Protein AF-A0A9X3IZS0-F1 (afdb_monomer)

Organism: NCBI:txid889268

Secondary structure (DSSP, 8-state):
-HHHHHHHHHHHHHHHHHTTTEESS---EEEETTTEEEEPTT-EEEE--TTSPPEEEEB-TTSSBSSPPPSSPPTT-EEEEESHHHHTTTS-GGGSHHHHHHHHHTS-EEEEE-TT--HHHHHHHHHHHHHHH--SEEEE---TTTHHHHTTS-HHHHEEEETTEEEEGGGS-S-----TTHHHHHHH-HHHHHHHHHHHHHHHHHHHTTS---------------------------------------------------------------------------------------

Foldseek 3Di:
DVVVVVVQVVLLVVLCVVCVQADQAFQQWDQDPQQRIFGNAQDKGWHDHDPADIEIWGQHNVRATAYHADPPADAQEEEEEDECQLSPHRDYRCPHPQNVVCVVPVHHYHRHYYHLAEPVSSVVSVVVCCVRRVHPYYHYDHDPVPRVVCVVDRSSQQWHRDLSGTDGPVPDDPDDDDDPCSSVCCRRGSSNVVVVVVVVVVVVVVVVVPDPDPDDDDDDDDDDDDDDDDDDDDDDDDDDDDDDDDDDDDDDDDDDDDDDDDDDDDDDDDDDDDDDDDDDDDDDDDDDDDDDDDDDDD

Structure (mmCIF, N/CA/C/O backbone):
data_AF-A0A9X3IZS0-F1
#
_entry.id   AF-A0A9X3IZS0-F1
#
loop_
_atom_site.group_PDB
_atom_site.id
_atom_site.type_symbol
_atom_site.label_atom_id
_atom_site.label_alt_id
_atom_site.label_comp_id
_atom_site.label_asym_id
_atom_site.label_entity_id
_atom_site.label_seq_id
_atom_site.pdbx_PDB_ins_code
_atom_site.Cartn_x
_atom_site.Cartn_y
_atom_site.Cartn_z
_atom_site.occupancy
_atom_site.B_iso_or_equiv
_atom_site.auth_seq_id
_atom_site.auth_comp_id
_atom_site.auth_asym_id
_atom_site.auth_atom_id
_atom_site.pdbx_PDB_model_num
ATOM 1 N N . MET A 1 1 ? 32.021 -9.663 -21.500 1.00 77.31 1 MET A N 1
ATOM 2 C CA . MET A 1 1 ? 31.104 -9.828 -20.345 1.00 77.31 1 MET A CA 1
ATOM 3 C C . MET A 1 1 ? 31.359 -8.820 -19.226 1.00 77.31 1 MET A C 1
ATOM 5 O O . MET A 1 1 ? 30.413 -8.140 -18.852 1.00 77.31 1 MET A O 1
ATOM 9 N N . ALA A 1 2 ? 32.598 -8.643 -18.745 1.00 88.00 2 ALA A N 1
ATOM 10 C CA . ALA A 1 2 ? 32.904 -7.697 -17.658 1.00 88.00 2 ALA A CA 1
ATOM 11 C C . ALA A 1 2 ? 32.467 -6.241 -17.941 1.00 88.00 2 ALA A C 1
ATOM 13 O O . ALA A 1 2 ? 31.812 -5.628 -17.104 1.00 88.00 2 ALA A O 1
ATOM 14 N N . GLY A 1 3 ? 32.740 -5.715 -19.142 1.00 94.38 3 GLY A N 1
ATOM 15 C CA . GLY A 1 3 ? 32.349 -4.345 -19.511 1.00 94.38 3 GLY A CA 1
ATOM 16 C C . GLY A 1 3 ? 30.833 -4.106 -19.519 1.00 94.38 3 GLY A C 1
ATOM 17 O O . GLY A 1 3 ? 30.374 -3.073 -19.042 1.00 94.38 3 GLY A O 1
ATOM 18 N N . LEU A 1 4 ? 30.044 -5.082 -19.983 1.00 95.12 4 LEU A N 1
ATOM 19 C CA . LEU A 1 4 ? 28.580 -4.996 -19.956 1.00 95.12 4 LEU A CA 1
ATOM 20 C C . LEU A 1 4 ? 28.052 -4.994 -18.515 1.00 95.12 4 LEU A C 1
ATOM 22 O O . LEU A 1 4 ? 27.209 -4.168 -18.176 1.00 95.12 4 LEU A O 1
ATOM 26 N N . GLY A 1 5 ? 28.577 -5.879 -17.661 1.00 95.56 5 GLY A N 1
ATOM 27 C CA . GLY A 1 5 ? 28.203 -5.932 -16.246 1.00 95.56 5 GLY A CA 1
ATOM 28 C C . GLY A 1 5 ? 28.507 -4.623 -15.513 1.00 95.56 5 GLY A C 1
ATOM 29 O O . GLY A 1 5 ? 27.641 -4.091 -14.821 1.00 95.56 5 GLY A O 1
ATOM 30 N N . LEU A 1 6 ? 29.700 -4.057 -15.731 1.00 96.69 6 LEU A N 1
ATOM 31 C CA . LEU A 1 6 ? 30.087 -2.757 -15.176 1.00 96.69 6 LEU A CA 1
ATOM 32 C C . LEU A 1 6 ? 29.193 -1.622 -15.686 1.00 96.69 6 LEU A C 1
ATOM 34 O O . LEU A 1 6 ? 28.758 -0.787 -14.896 1.00 96.69 6 LEU A O 1
ATOM 38 N N . GLY A 1 7 ? 28.869 -1.610 -16.982 1.00 97.69 7 GLY A N 1
ATOM 39 C CA 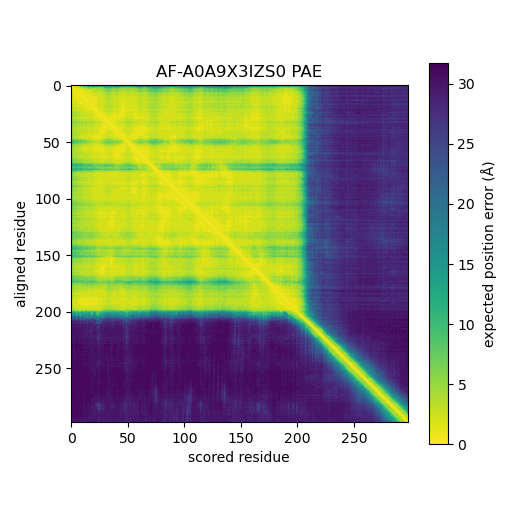. GLY A 1 7 ? 27.975 -0.612 -17.568 1.00 97.69 7 GLY A CA 1
ATOM 40 C C . GLY A 1 7 ? 26.564 -0.654 -16.973 1.00 97.69 7 GLY A C 1
ATOM 41 O O . GLY A 1 7 ? 26.011 0.390 -16.622 1.00 97.69 7 GLY A O 1
ATOM 42 N N . LEU A 1 8 ? 25.994 -1.850 -16.800 1.00 97.00 8 LEU A N 1
ATOM 43 C CA . LEU A 1 8 ? 24.679 -2.027 -16.173 1.00 97.00 8 LEU A CA 1
ATOM 44 C C . LEU A 1 8 ? 24.686 -1.590 -14.703 1.00 97.00 8 LEU A C 1
ATOM 46 O O . LEU A 1 8 ? 23.781 -0.872 -14.281 1.00 97.00 8 LEU A O 1
ATOM 50 N N . ALA A 1 9 ? 25.723 -1.956 -13.945 1.00 97.69 9 ALA A N 1
ATOM 51 C CA . ALA A 1 9 ? 25.870 -1.542 -12.551 1.00 97.69 9 ALA A CA 1
ATOM 52 C C . ALA A 1 9 ? 26.010 -0.017 -12.416 1.00 97.69 9 ALA A C 1
ATOM 54 O O . ALA A 1 9 ? 25.318 0.598 -11.607 1.00 97.69 9 ALA A O 1
ATOM 55 N N . ALA A 1 10 ? 26.847 0.610 -13.248 1.00 98.19 10 ALA A N 1
ATOM 56 C CA . ALA A 1 10 ? 27.002 2.063 -13.274 1.00 98.19 10 ALA A CA 1
ATOM 57 C C . ALA A 1 10 ? 25.684 2.769 -13.631 1.00 98.19 10 ALA A C 1
ATOM 59 O O . ALA A 1 10 ? 25.329 3.768 -13.006 1.00 98.19 10 ALA A O 1
ATOM 60 N N . THR A 1 11 ? 24.928 2.219 -14.587 1.00 98.25 11 THR A N 1
ATOM 61 C CA . THR A 1 11 ? 23.617 2.748 -14.989 1.00 98.25 11 THR A CA 1
ATOM 62 C C . THR A 1 11 ? 22.610 2.673 -13.841 1.00 98.25 11 THR A C 1
ATOM 64 O O . THR A 1 11 ? 21.963 3.673 -13.530 1.00 98.25 11 THR A O 1
ATOM 67 N N . GLU A 1 12 ? 22.502 1.525 -13.168 1.00 98.31 12 GLU A N 1
ATOM 68 C CA . GLU A 1 12 ? 21.636 1.370 -11.994 1.00 98.31 12 GLU A CA 1
ATOM 69 C C . GLU A 1 12 ? 22.025 2.346 -10.878 1.00 98.31 12 GLU A C 1
ATOM 71 O O . GLU A 1 12 ? 21.159 3.043 -10.353 1.00 98.31 12 GLU A O 1
ATOM 76 N N . CYS A 1 13 ? 23.318 2.471 -10.563 1.00 98.38 13 CYS A N 1
ATOM 77 C CA . CYS A 1 13 ? 23.808 3.427 -9.569 1.00 98.38 13 CYS A CA 1
ATOM 78 C C . CYS A 1 13 ? 23.455 4.876 -9.927 1.00 98.38 13 CYS A C 1
ATOM 80 O O . CYS A 1 13 ? 23.016 5.626 -9.055 1.00 98.38 13 CYS A O 1
ATOM 82 N N . ALA A 1 14 ? 23.597 5.269 -11.196 1.00 98.38 14 ALA A N 1
ATOM 83 C CA . ALA A 1 14 ? 23.272 6.616 -11.655 1.00 98.38 14 ALA A CA 1
ATOM 84 C C . ALA A 1 14 ? 21.775 6.932 -11.502 1.00 98.38 14 ALA A C 1
ATOM 86 O O . ALA A 1 14 ? 21.416 7.971 -10.944 1.00 98.38 14 ALA A O 1
ATOM 87 N N . PHE A 1 15 ? 20.892 6.029 -11.941 1.00 98.44 15 PHE A N 1
ATOM 88 C CA . PHE A 1 15 ? 19.445 6.220 -11.791 1.00 98.44 15 PHE A CA 1
ATOM 89 C C . PHE A 1 15 ? 19.003 6.157 -10.330 1.00 98.44 15 PHE A C 1
ATOM 91 O O . PHE A 1 15 ? 18.201 6.984 -9.900 1.00 98.44 15 PHE A O 1
ATOM 98 N N . ARG A 1 16 ? 19.581 5.252 -9.537 1.00 97.88 16 ARG A N 1
ATOM 99 C CA . ARG A 1 16 ? 19.325 5.180 -8.099 1.00 97.88 16 ARG A CA 1
ATOM 100 C C . ARG A 1 16 ? 19.745 6.463 -7.386 1.00 97.88 16 ARG A C 1
ATOM 102 O O . ARG A 1 16 ? 19.000 6.939 -6.539 1.00 97.88 16 ARG A O 1
ATOM 109 N N . ALA A 1 17 ? 20.897 7.042 -7.724 1.00 97.69 17 ALA A N 1
ATOM 110 C CA . ALA A 1 17 ? 21.338 8.317 -7.161 1.00 97.69 17 ALA A CA 1
ATOM 111 C C . ALA A 1 17 ? 20.401 9.468 -7.562 1.00 97.69 17 ALA A C 1
ATOM 113 O O . ALA A 1 17 ? 19.979 10.234 -6.698 1.00 97.69 17 ALA A O 1
ATOM 114 N N . ARG A 1 18 ? 20.012 9.542 -8.844 1.00 96.44 18 ARG A N 1
ATOM 115 C CA . ARG A 1 18 ? 19.056 10.538 -9.360 1.00 96.44 18 ARG A CA 1
ATOM 116 C C . ARG A 1 18 ? 17.712 10.487 -8.632 1.00 96.44 18 ARG A C 1
ATOM 118 O O . ARG A 1 18 ? 17.139 11.528 -8.328 1.00 96.44 18 ARG A O 1
ATOM 125 N N . ASP A 1 19 ? 17.220 9.282 -8.372 1.00 96.31 19 ASP 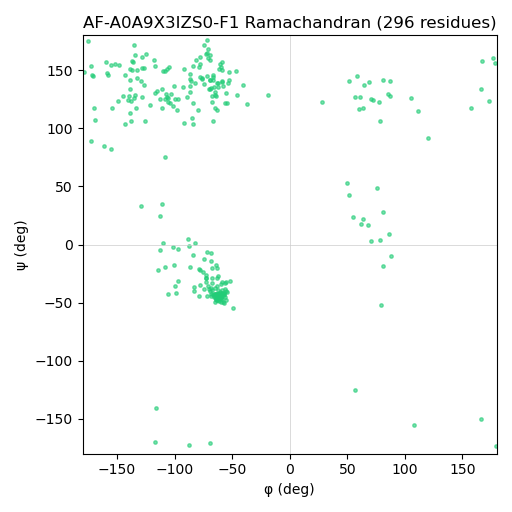A N 1
ATOM 126 C CA . ASP A 1 19 ? 15.925 9.048 -7.732 1.00 96.31 19 ASP A CA 1
ATOM 127 C C . ASP A 1 19 ? 16.031 9.010 -6.191 1.00 96.31 19 ASP A C 1
ATOM 129 O O . ASP A 1 19 ? 15.059 8.694 -5.505 1.00 96.31 19 ASP A O 1
ATOM 133 N N . GLU A 1 20 ? 17.214 9.284 -5.624 1.00 96.06 20 GLU A N 1
ATOM 134 C CA . GLU A 1 20 ? 17.519 9.179 -4.187 1.00 96.06 20 GLU A CA 1
ATOM 135 C C . GLU A 1 20 ? 17.225 7.789 -3.575 1.00 96.06 20 GLU A C 1
ATOM 137 O O . GLU A 1 20 ? 17.006 7.619 -2.366 1.00 96.06 20 GLU A O 1
ATOM 142 N N . GLY A 1 21 ? 17.221 6.764 -4.425 1.00 96.75 21 GLY A N 1
ATOM 143 C CA . GLY A 1 21 ? 16.841 5.397 -4.101 1.00 96.75 21 GLY A CA 1
ATOM 144 C C . GLY A 1 21 ? 15.359 5.214 -3.787 1.00 96.75 21 GLY A C 1
ATOM 145 O O . GLY A 1 21 ? 15.026 4.214 -3.157 1.00 96.75 21 GLY A O 1
ATOM 146 N N . ALA A 1 22 ? 14.500 6.170 -4.155 1.00 97.62 22 ALA A N 1
ATOM 147 C CA . ALA A 1 22 ? 13.071 6.153 -3.876 1.00 97.62 22 ALA A CA 1
ATOM 148 C C . ALA A 1 22 ? 12.221 5.945 -5.134 1.00 97.62 22 ALA A C 1
ATOM 150 O O . ALA A 1 22 ? 12.572 6.393 -6.225 1.00 97.62 22 ALA A O 1
ATOM 151 N N . PHE A 1 23 ? 11.063 5.309 -4.964 1.00 97.44 23 PHE A N 1
ATOM 152 C CA . PHE A 1 23 ? 10.060 5.176 -6.019 1.00 97.44 23 PHE A CA 1
ATOM 153 C C . PHE A 1 23 ? 8.855 6.090 -5.759 1.00 97.44 23 PHE A C 1
ATOM 155 O O . PHE A 1 23 ? 8.531 6.371 -4.600 1.00 97.44 23 PHE A O 1
ATOM 162 N N . PRO A 1 24 ? 8.163 6.551 -6.817 1.00 95.44 24 PRO A N 1
ATOM 163 C CA . PRO A 1 24 ? 7.025 7.457 -6.670 1.00 95.44 24 PRO A CA 1
ATOM 164 C C . PRO A 1 24 ? 5.692 6.760 -6.383 1.00 95.44 24 PRO A C 1
ATOM 166 O O . PRO A 1 24 ? 4.711 7.430 -6.070 1.00 95.44 24 PRO A O 1
ATOM 169 N N . HIS A 1 25 ? 5.646 5.430 -6.480 1.00 95.25 25 HIS A N 1
ATOM 170 C CA . HIS A 1 25 ? 4.484 4.611 -6.136 1.00 95.25 25 HIS A CA 1
ATOM 171 C C . HIS A 1 25 ? 4.931 3.438 -5.270 1.00 95.25 25 HIS A C 1
ATOM 173 O O . HIS A 1 25 ? 6.063 2.972 -5.404 1.00 95.25 25 HIS A O 1
ATOM 179 N N . VAL A 1 26 ? 4.042 2.971 -4.392 1.00 97.38 26 VAL A N 1
ATOM 180 C CA . VAL A 1 26 ? 4.298 1.790 -3.563 1.00 97.38 26 VAL A CA 1
ATOM 181 C C . VAL A 1 26 ? 4.424 0.561 -4.464 1.00 97.38 26 VAL A C 1
ATOM 183 O O . VAL A 1 26 ? 3.585 0.338 -5.336 1.00 97.38 26 VAL A O 1
ATOM 186 N N . ASN A 1 27 ? 5.478 -0.222 -4.254 1.00 97.19 27 ASN A N 1
ATOM 187 C CA . ASN A 1 27 ? 5.810 -1.407 -5.049 1.00 97.19 27 ASN A CA 1
ATOM 188 C C . ASN A 1 27 ? 6.062 -2.645 -4.171 1.00 97.19 27 ASN A C 1
ATOM 190 O O . ASN A 1 27 ? 6.907 -3.487 -4.477 1.00 97.19 27 ASN A O 1
ATOM 194 N N . LEU A 1 28 ? 5.335 -2.718 -3.055 1.00 97.38 28 LEU A N 1
ATOM 195 C CA . LEU A 1 28 ? 5.424 -3.774 -2.048 1.00 97.38 28 LEU A CA 1
ATOM 196 C C . LEU A 1 28 ? 4.152 -4.633 -2.001 1.00 97.38 28 LEU A C 1
ATOM 198 O O . LEU A 1 28 ? 3.839 -5.183 -0.952 1.00 97.38 28 LEU A O 1
ATOM 202 N N . TYR A 1 29 ? 3.380 -4.705 -3.086 1.00 98.19 29 TYR A N 1
ATOM 203 C CA . TYR A 1 29 ? 2.118 -5.441 -3.106 1.00 98.19 29 TYR A CA 1
ATOM 204 C C . TYR A 1 29 ? 2.306 -6.920 -3.447 1.00 98.19 29 TYR A C 1
ATOM 206 O O . TYR A 1 29 ? 3.150 -7.291 -4.259 1.00 98.19 29 TYR A O 1
ATOM 214 N N . VAL A 1 30 ? 1.458 -7.753 -2.859 1.00 97.56 30 VAL A N 1
ATOM 215 C CA . VAL A 1 30 ? 1.251 -9.164 -3.196 1.00 97.56 30 VAL A CA 1
ATOM 216 C C . VAL A 1 30 ? -0.232 -9.392 -3.455 1.00 97.56 30 VAL A C 1
ATOM 218 O O . VAL A 1 30 ? -1.071 -8.654 -2.937 1.00 97.56 30 VAL A O 1
ATOM 221 N N . GLU A 1 31 ? -0.565 -10.368 -4.293 1.00 96.94 31 GLU A N 1
ATOM 222 C CA . GLU A 1 31 ? -1.962 -10.680 -4.602 1.00 96.94 31 GLU A CA 1
ATOM 223 C C . GLU A 1 31 ? -2.682 -11.239 -3.372 1.00 96.94 31 GLU A C 1
ATOM 225 O O . GLU A 1 31 ? -2.117 -12.018 -2.604 1.00 96.94 31 GLU A O 1
ATOM 230 N N . ASP A 1 32 ? -3.946 -10.854 -3.204 1.00 97.69 32 ASP A N 1
ATOM 231 C CA . ASP A 1 32 ? -4.834 -11.428 -2.199 1.00 97.69 32 ASP A CA 1
ATOM 232 C C . ASP A 1 32 ? -6.206 -11.708 -2.832 1.00 97.69 32 ASP A C 1
ATOM 234 O O . ASP A 1 32 ? -6.815 -10.802 -3.403 1.00 97.69 32 ASP A O 1
ATOM 238 N N . PRO A 1 33 ? -6.736 -12.938 -2.741 1.00 95.06 33 PRO A N 1
ATOM 239 C CA . PRO A 1 33 ? -7.979 -13.298 -3.421 1.00 95.06 33 PRO A CA 1
ATOM 240 C C . PRO A 1 33 ? -9.219 -12.584 -2.861 1.00 95.06 33 PRO A C 1
ATOM 242 O O . PRO A 1 33 ? -10.240 -12.521 -3.542 1.00 95.06 33 PRO A O 1
ATOM 245 N N . ARG A 1 34 ? -9.164 -12.061 -1.629 1.00 95.12 34 ARG A N 1
ATOM 246 C CA . ARG A 1 34 ? -10.302 -11.421 -0.954 1.00 95.12 34 ARG A CA 1
ATOM 247 C C . ARG A 1 34 ? -10.249 -9.900 -1.049 1.00 95.12 34 ARG A C 1
ATOM 249 O O . ARG A 1 34 ? -11.281 -9.275 -1.268 1.00 95.12 34 ARG A O 1
ATOM 256 N N . LEU A 1 35 ? -9.069 -9.313 -0.874 1.00 97.38 35 LEU A N 1
ATOM 257 C CA . LEU A 1 35 ? -8.835 -7.864 -0.863 1.00 97.38 35 LEU A CA 1
ATOM 258 C C . LEU A 1 35 ? -8.255 -7.345 -2.189 1.00 97.38 35 LEU A C 1
ATOM 260 O O . LEU A 1 35 ? -8.020 -6.147 -2.345 1.00 97.38 35 LEU A O 1
ATOM 264 N N . GLY A 1 36 ? -7.994 -8.233 -3.150 1.00 97.12 36 GLY A N 1
ATOM 265 C CA . GLY A 1 36 ? -7.287 -7.945 -4.398 1.00 97.12 36 GLY A CA 1
ATOM 266 C C . GLY A 1 36 ? -5.773 -7.885 -4.199 1.00 97.12 36 GLY A C 1
ATOM 267 O O . GLY A 1 36 ? -5.023 -8.572 -4.892 1.00 97.12 36 GLY A O 1
ATOM 268 N N . VAL A 1 37 ? -5.320 -7.093 -3.227 1.00 97.75 37 VAL A N 1
ATOM 269 C CA . VAL A 1 37 ? -3.901 -6.930 -2.892 1.00 97.75 37 VAL A CA 1
ATOM 270 C C . VAL A 1 37 ? -3.696 -6.932 -1.380 1.00 97.75 37 VAL A C 1
ATOM 272 O O . VAL A 1 37 ? -4.604 -6.591 -0.632 1.00 97.75 37 VAL A O 1
ATOM 275 N N . ARG A 1 38 ? -2.480 -7.250 -0.940 1.00 98.38 38 ARG A N 1
ATOM 276 C CA . ARG A 1 38 ? -1.935 -6.971 0.397 1.00 98.38 38 ARG A CA 1
ATOM 277 C C . ARG A 1 38 ? -0.521 -6.427 0.270 1.00 98.38 38 ARG A C 1
ATOM 279 O O . ARG A 1 38 ? 0.055 -6.440 -0.813 1.00 98.38 38 ARG A O 1
ATOM 286 N N . LEU A 1 39 ? 0.054 -5.959 1.373 1.00 98.50 39 LEU A N 1
ATOM 287 C CA . LEU A 1 39 ? 1.470 -5.604 1.422 1.00 98.50 39 LEU A CA 1
ATOM 288 C C . LEU A 1 39 ? 2.310 -6.835 1.768 1.00 98.50 39 LEU A C 1
ATOM 290 O O . LEU A 1 39 ? 1.915 -7.650 2.600 1.00 98.50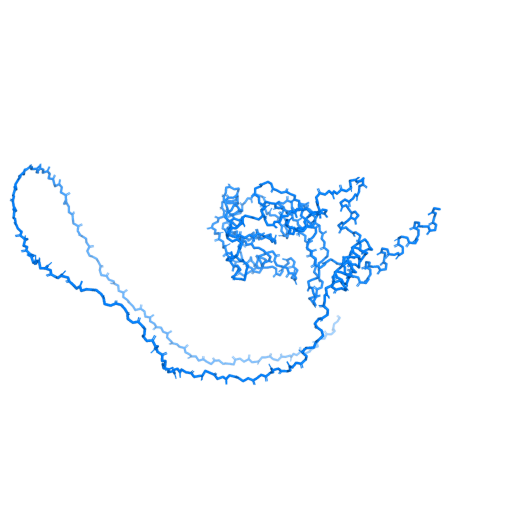 39 LEU A O 1
ATOM 294 N N . GLN A 1 40 ? 3.481 -6.944 1.152 1.00 98.12 40 GLN A N 1
ATOM 295 C CA . GLN A 1 40 ? 4.462 -7.983 1.427 1.00 98.12 40 GLN A CA 1
ATOM 296 C C . GLN A 1 40 ? 5.001 -7.827 2.862 1.00 98.12 40 GLN A C 1
ATOM 298 O O . GLN A 1 40 ? 5.651 -6.815 3.146 1.00 98.12 40 GLN A O 1
ATOM 303 N N . PRO A 1 41 ? 4.790 -8.806 3.762 1.00 98.44 41 PRO A N 1
ATOM 304 C CA . PRO A 1 41 ? 5.304 -8.734 5.127 1.00 98.44 41 PRO A CA 1
ATOM 305 C C . PRO A 1 41 ? 6.828 -8.595 5.175 1.00 98.44 41 PRO A C 1
ATOM 307 O O . PRO A 1 41 ? 7.543 -9.208 4.379 1.00 98.44 41 PRO A O 1
ATOM 310 N N . GLY A 1 42 ? 7.326 -7.779 6.107 1.00 98.12 42 GLY A N 1
ATOM 311 C CA . GLY A 1 42 ? 8.761 -7.527 6.294 1.00 98.12 42 GLY A CA 1
ATOM 312 C C . GLY A 1 42 ? 9.419 -6.696 5.187 1.00 98.12 42 GLY A C 1
ATOM 313 O O . GLY A 1 42 ? 10.636 -6.500 5.199 1.00 98.12 42 GLY A O 1
ATOM 314 N N . ALA A 1 43 ? 8.658 -6.217 4.201 1.00 97.81 43 ALA A N 1
ATOM 315 C CA . ALA A 1 43 ? 9.213 -5.439 3.109 1.00 97.81 43 ALA A CA 1
ATOM 316 C C . ALA A 1 43 ? 9.479 -3.981 3.509 1.00 97.81 43 ALA A C 1
ATOM 318 O O . ALA A 1 43 ? 8.800 -3.396 4.349 1.00 97.81 43 ALA A O 1
ATOM 319 N N . SER A 1 44 ? 10.452 -3.361 2.843 1.00 97.94 44 SER A N 1
ATOM 320 C CA . SER A 1 44 ? 10.733 -1.933 2.980 1.00 97.94 44 SER A CA 1
ATOM 321 C C . SER A 1 44 ? 11.047 -1.296 1.630 1.00 97.94 44 SER A C 1
ATOM 323 O O . SER A 1 44 ? 11.556 -1.951 0.705 1.00 97.94 44 SER A O 1
ATOM 325 N N . MET A 1 45 ? 10.731 -0.007 1.520 1.00 97.50 45 MET A N 1
ATOM 326 C CA . MET A 1 45 ? 11.090 0.835 0.387 1.00 97.50 45 MET A CA 1
ATOM 327 C C . MET A 1 45 ? 11.319 2.283 0.822 1.00 97.50 45 MET A C 1
ATOM 329 O O . MET A 1 45 ? 10.714 2.765 1.779 1.00 97.50 45 MET A O 1
ATOM 333 N N . ARG A 1 46 ? 12.131 3.010 0.052 1.00 98.12 46 ARG A N 1
ATOM 334 C CA . ARG A 1 46 ? 12.105 4.475 0.078 1.00 98.12 46 ARG A CA 1
ATOM 335 C C . ARG A 1 46 ? 11.051 4.959 -0.905 1.00 98.12 46 ARG A C 1
ATOM 337 O O . ARG A 1 46 ? 10.959 4.461 -2.029 1.00 98.12 46 ARG A O 1
ATOM 344 N N . PHE A 1 47 ? 10.277 5.941 -0.484 1.00 97.69 47 PHE A N 1
ATOM 345 C CA . PHE A 1 47 ? 9.124 6.443 -1.209 1.00 97.69 47 PHE A CA 1
ATOM 346 C C . PHE A 1 47 ? 9.194 7.963 -1.334 1.00 97.69 47 PHE A C 1
ATOM 348 O O . PHE A 1 47 ? 9.606 8.654 -0.402 1.00 97.69 47 PHE A O 1
ATOM 355 N N . LYS A 1 48 ? 8.804 8.496 -2.494 1.00 96.44 48 LYS A N 1
ATOM 356 C CA . LYS A 1 48 ? 8.767 9.944 -2.726 1.00 96.44 48 LYS A CA 1
ATOM 357 C C . LYS A 1 48 ? 7.576 10.327 -3.595 1.00 96.44 48 LYS A C 1
ATOM 359 O O . LYS A 1 48 ? 7.600 10.154 -4.811 1.00 96.44 48 LYS A O 1
ATOM 364 N N . LEU A 1 49 ? 6.538 10.877 -2.970 1.00 91.31 49 LEU A N 1
ATOM 365 C CA . LEU A 1 49 ? 5.335 11.317 -3.671 1.00 91.31 49 LEU A CA 1
ATOM 366 C C . LEU A 1 49 ? 5.517 12.732 -4.232 1.00 91.31 49 LEU A C 1
ATOM 368 O O . LEU A 1 49 ? 5.438 13.715 -3.500 1.00 91.31 49 LEU A O 1
ATOM 372 N N . GLY A 1 50 ? 5.742 12.846 -5.540 1.00 89.31 50 GLY A N 1
ATOM 373 C CA . GLY A 1 50 ? 5.853 14.145 -6.209 1.00 89.31 50 GLY A CA 1
ATOM 374 C C . GLY A 1 50 ? 6.946 15.035 -5.602 1.00 89.31 50 GLY A C 1
ATOM 375 O O . GLY A 1 50 ? 8.107 14.636 -5.529 1.00 89.31 50 GLY A O 1
ATOM 376 N N . GLY A 1 51 ? 6.573 16.252 -5.194 1.00 89.12 51 GLY A N 1
ATOM 377 C CA . GLY A 1 51 ? 7.479 17.224 -4.570 1.00 89.12 51 GLY A CA 1
ATOM 378 C C . GLY A 1 51 ? 7.713 17.020 -3.069 1.00 89.12 51 GLY A C 1
ATOM 379 O O . GLY A 1 51 ? 8.433 17.816 -2.471 1.00 89.12 51 GLY A O 1
ATOM 380 N N . ASN A 1 52 ? 7.113 15.996 -2.456 1.00 90.69 52 ASN A N 1
ATOM 381 C CA . ASN A 1 52 ? 7.245 15.759 -1.021 1.00 90.69 52 ASN A CA 1
ATOM 382 C C . ASN A 1 52 ? 8.669 15.310 -0.652 1.00 90.69 52 ASN A C 1
ATOM 384 O O . ASN A 1 52 ? 9.401 14.772 -1.497 1.00 90.69 52 ASN A O 1
ATOM 388 N N . PRO A 1 53 ? 9.063 15.477 0.624 1.00 94.19 53 PRO A N 1
ATOM 389 C CA . PRO A 1 53 ? 10.250 14.830 1.155 1.00 94.19 53 PRO A CA 1
ATOM 390 C C . PRO A 1 53 ? 10.227 13.317 0.912 1.00 94.19 53 PRO A C 1
ATOM 392 O O . PRO A 1 53 ? 9.174 12.673 0.882 1.00 94.19 53 PRO A O 1
ATOM 395 N N . ARG A 1 54 ? 11.417 12.745 0.736 1.00 97.25 54 ARG A N 1
ATOM 396 C CA . ARG A 1 54 ? 11.592 11.294 0.704 1.00 97.25 54 ARG A CA 1
ATOM 397 C C . ARG A 1 54 ? 11.264 10.729 2.084 1.00 97.25 54 ARG A C 1
ATOM 399 O O . ARG A 1 54 ? 11.764 11.247 3.073 1.00 97.25 54 ARG A O 1
ATOM 406 N N . THR A 1 55 ? 10.509 9.639 2.108 1.00 97.69 55 THR A N 1
ATOM 407 C CA . THR A 1 55 ? 10.148 8.900 3.323 1.00 97.69 55 THR A CA 1
ATOM 408 C C . THR A 1 55 ? 10.547 7.439 3.215 1.00 97.69 55 THR A C 1
ATOM 410 O O . THR A 1 55 ? 10.830 6.945 2.114 1.00 97.69 55 THR A O 1
ATOM 413 N N . THR A 1 56 ? 10.588 6.737 4.345 1.00 98.12 56 THR A N 1
ATOM 414 C CA . THR A 1 56 ? 10.791 5.288 4.363 1.00 98.12 56 THR A CA 1
ATOM 415 C C . THR A 1 56 ? 9.511 4.591 4.805 1.00 98.12 56 THR A C 1
ATOM 417 O O . THR A 1 56 ? 8.851 4.991 5.758 1.00 98.12 56 THR A O 1
ATOM 420 N N . ILE A 1 57 ? 9.147 3.543 4.074 1.00 98.44 57 ILE A N 1
ATOM 421 C CA . ILE A 1 57 ? 8.028 2.667 4.403 1.00 98.44 57 ILE A CA 1
ATOM 422 C C . ILE A 1 57 ? 8.616 1.358 4.914 1.00 98.44 57 ILE A C 1
ATOM 424 O O . ILE A 1 57 ? 9.415 0.728 4.212 1.00 98.44 57 ILE A O 1
ATOM 428 N N . HIS A 1 58 ? 8.174 0.929 6.092 1.00 98.56 58 HIS A N 1
ATOM 429 C CA . HIS A 1 58 ? 8.399 -0.419 6.605 1.00 98.56 58 HIS A CA 1
ATOM 430 C C . HIS A 1 58 ? 7.059 -1.134 6.743 1.00 98.56 58 HIS A C 1
ATOM 432 O O . HIS A 1 58 ? 6.099 -0.571 7.268 1.00 98.56 58 HIS A O 1
ATOM 438 N N . VAL A 1 59 ? 6.990 -2.364 6.242 1.00 98.69 59 VAL A N 1
ATOM 439 C CA . VAL A 1 59 ? 5.839 -3.253 6.387 1.00 98.69 59 VAL A CA 1
ATOM 440 C C . VAL A 1 59 ? 6.188 -4.293 7.440 1.00 98.69 59 VAL A C 1
ATOM 442 O O . VAL A 1 59 ? 7.169 -5.022 7.304 1.00 98.69 59 VAL A O 1
ATOM 445 N N . ASN A 1 60 ? 5.382 -4.359 8.487 1.00 98.06 60 ASN A N 1
ATOM 446 C CA . ASN A 1 60 ? 5.561 -5.270 9.601 1.00 98.06 60 ASN A CA 1
ATOM 447 C C . ASN A 1 60 ? 5.249 -6.730 9.225 1.00 98.06 60 ASN A C 1
ATOM 449 O O . ASN A 1 60 ? 4.795 -7.035 8.115 1.00 98.06 60 ASN A O 1
ATOM 453 N N . ALA A 1 61 ? 5.469 -7.652 10.162 1.00 97.38 61 ALA A N 1
ATOM 454 C CA . ALA A 1 61 ? 5.229 -9.080 9.962 1.00 97.38 61 ALA A CA 1
ATOM 455 C C . ALA A 1 61 ? 3.749 -9.426 9.702 1.00 97.38 61 ALA A C 1
ATOM 457 O O . ALA A 1 61 ? 3.449 -10.475 9.135 1.00 97.38 61 ALA A O 1
ATOM 458 N N . SER A 1 62 ? 2.818 -8.541 10.074 1.00 96.69 62 SER A N 1
ATOM 459 C CA . SER A 1 62 ? 1.382 -8.698 9.804 1.00 96.69 62 SER A CA 1
ATOM 460 C C . SER A 1 62 ? 0.946 -8.148 8.440 1.00 96.69 62 SER A C 1
ATOM 462 O O . SER A 1 62 ? -0.231 -8.262 8.101 1.00 96.69 62 SER A O 1
ATOM 464 N N . GLY A 1 63 ? 1.859 -7.574 7.647 1.00 97.81 63 GLY A N 1
ATOM 465 C CA . GLY A 1 63 ? 1.540 -7.021 6.328 1.00 97.81 63 GLY A CA 1
ATOM 466 C C . GLY A 1 63 ? 0.917 -5.622 6.374 1.00 97.81 63 GLY A C 1
ATOM 467 O O . GLY A 1 63 ? 0.154 -5.268 5.477 1.00 97.81 63 GLY A O 1
ATOM 468 N N . TYR A 1 64 ? 1.224 -4.827 7.403 1.00 98.19 64 TYR A N 1
ATOM 469 C CA . TYR A 1 64 ? 0.776 -3.436 7.537 1.00 98.19 64 TYR A CA 1
ATOM 470 C C . TYR A 1 64 ? 1.948 -2.505 7.813 1.00 98.19 64 TYR A C 1
ATOM 472 O O . TYR A 1 64 ? 3.021 -2.939 8.220 1.00 98.19 64 TYR A O 1
ATOM 480 N N . ARG A 1 65 ? 1.762 -1.209 7.577 1.00 98.06 65 ARG A N 1
ATOM 481 C CA . ARG A 1 65 ? 2.838 -0.242 7.770 1.00 98.06 65 ARG A CA 1
ATOM 482 C C . ARG A 1 65 ? 3.190 -0.048 9.248 1.00 98.06 65 ARG A C 1
ATOM 484 O O . ARG A 1 65 ? 2.299 0.065 10.086 1.00 98.06 65 ARG A O 1
ATOM 491 N N . GLY A 1 66 ? 4.482 0.108 9.525 1.00 96.62 66 GLY A N 1
ATOM 492 C CA . GLY A 1 66 ? 5.021 0.529 10.814 1.00 96.62 66 GLY A CA 1
ATOM 493 C C . GLY A 1 66 ? 5.702 -0.606 11.568 1.00 96.62 66 GLY A C 1
ATOM 494 O O . GLY A 1 66 ? 6.192 -1.561 10.969 1.00 96.62 66 GLY A O 1
ATOM 495 N N . ALA A 1 67 ? 5.755 -0.478 12.892 1.00 94.75 67 ALA A N 1
ATOM 496 C CA . ALA A 1 67 ? 6.333 -1.492 13.765 1.00 94.75 67 ALA A CA 1
ATOM 497 C C . ALA A 1 67 ? 5.457 -2.753 13.843 1.00 94.75 67 ALA A C 1
ATOM 499 O O . ALA A 1 67 ? 4.252 -2.727 13.557 1.00 94.75 67 ALA A O 1
ATOM 500 N N . ASP A 1 68 ? 6.068 -3.855 14.274 1.00 95.69 68 ASP A N 1
ATOM 501 C CA . ASP A 1 68 ? 5.331 -5.060 14.635 1.00 95.69 68 ASP A CA 1
ATOM 502 C C . ASP A 1 68 ? 4.333 -4.770 15.751 1.00 95.69 68 ASP A C 1
ATOM 504 O O . ASP A 1 68 ? 4.585 -4.004 16.686 1.00 95.69 68 ASP A O 1
ATOM 508 N N . TRP A 1 69 ? 3.159 -5.376 15.622 1.00 93.44 69 TRP A N 1
ATOM 509 C CA . TRP A 1 69 ? 2.120 -5.234 16.623 1.00 93.44 69 TRP A CA 1
ATOM 510 C C . TRP A 1 69 ? 2.484 -6.056 17.858 1.00 93.44 69 TRP A C 1
ATOM 512 O O . TRP A 1 69 ? 2.937 -7.193 17.712 1.00 93.44 69 TRP A O 1
ATOM 522 N N . PRO A 1 70 ? 2.272 -5.523 19.072 1.00 88.69 70 PRO A N 1
ATOM 523 C CA . PRO A 1 70 ? 2.536 -6.273 20.289 1.00 88.69 70 PRO A CA 1
ATOM 524 C C . PRO A 1 70 ? 1.739 -7.580 20.331 1.00 88.69 70 PRO A C 1
ATOM 526 O O . PRO A 1 70 ? 0.539 -7.591 20.038 1.00 88.69 70 PRO A O 1
ATOM 529 N N . GLU A 1 71 ? 2.404 -8.656 20.748 1.00 88.38 71 GLU A N 1
ATOM 530 C CA . GLU A 1 71 ? 1.780 -9.939 21.062 1.00 88.38 71 GLU A CA 1
ATOM 531 C C . GLU A 1 71 ? 1.988 -10.264 22.551 1.00 88.38 71 GLU A C 1
ATOM 533 O O . GLU A 1 71 ? 3.120 -10.168 23.038 1.00 88.38 71 GLU A O 1
ATOM 538 N N . PRO A 1 72 ? 0.928 -10.633 23.299 1.00 90.56 72 PRO A N 1
ATOM 539 C CA . PRO A 1 72 ? -0.465 -10.796 22.856 1.00 90.56 72 PRO A CA 1
ATOM 540 C C . PRO A 1 72 ? -1.195 -9.453 22.612 1.00 90.56 72 PRO A C 1
ATOM 542 O O . PRO A 1 72 ? -0.677 -8.398 22.996 1.00 90.56 72 PRO A O 1
ATOM 545 N N . PRO A 1 73 ? -2.420 -9.465 22.037 1.00 92.81 73 PRO A N 1
ATOM 546 C CA . PRO A 1 73 ? -3.230 -8.262 21.877 1.00 92.81 73 PRO A CA 1
ATOM 547 C C . PRO A 1 73 ? -3.451 -7.490 23.172 1.00 92.81 73 PRO A C 1
ATOM 549 O O . PRO A 1 73 ? -3.688 -8.065 24.239 1.00 92.81 73 PRO A O 1
ATOM 552 N N . GLN A 1 74 ? -3.369 -6.163 23.079 1.00 90.50 74 GLN A N 1
ATOM 553 C CA . GLN A 1 74 ? -3.363 -5.298 24.251 1.00 90.50 74 GLN A CA 1
ATOM 554 C C . GLN A 1 74 ? -4.777 -4.838 24.618 1.00 90.50 74 GLN A C 1
ATOM 556 O O . GLN A 1 74 ? -5.667 -4.690 23.778 1.00 90.50 74 GLN A O 1
ATOM 561 N N . ARG A 1 75 ? -5.007 -4.569 25.909 1.00 89.88 75 ARG A N 1
ATOM 562 C CA . ARG A 1 75 ? -6.278 -3.975 26.348 1.00 89.88 75 ARG A CA 1
ATOM 563 C C . ARG A 1 75 ? -6.385 -2.554 25.798 1.00 89.88 75 ARG A C 1
ATOM 565 O O . ARG A 1 75 ? -5.396 -1.830 25.747 1.00 89.88 75 ARG A O 1
ATOM 572 N N . ARG A 1 76 ? -7.610 -2.133 25.476 1.00 94.12 76 ARG A N 1
ATOM 573 C CA . ARG A 1 76 ? -7.922 -0.775 24.997 1.00 94.12 76 ARG A CA 1
ATOM 574 C C . ARG A 1 76 ? -7.276 -0.394 23.663 1.00 94.12 76 ARG A C 1
ATOM 576 O O . ARG A 1 76 ? -7.129 0.795 23.378 1.00 94.12 76 ARG A O 1
ATOM 583 N N . GLU A 1 77 ? -6.906 -1.392 22.866 1.00 96.25 77 GLU A N 1
ATOM 584 C CA . GLU A 1 77 ? -6.349 -1.219 21.528 1.00 96.25 77 GLU A CA 1
ATOM 585 C C . GLU A 1 77 ? -7.365 -0.537 20.597 1.00 96.25 77 GLU A C 1
ATOM 587 O O . GLU A 1 77 ? -8.569 -0.826 20.637 1.00 96.25 77 GLU A O 1
ATOM 592 N N . ILE A 1 78 ? -6.871 0.389 19.779 1.00 97.88 78 ILE A N 1
ATOM 593 C CA . ILE A 1 78 ? -7.620 1.057 18.717 1.00 97.88 78 ILE A CA 1
ATOM 594 C C . ILE A 1 78 ? -7.126 0.507 17.384 1.00 97.88 78 ILE A C 1
ATOM 596 O O . ILE A 1 78 ? -5.931 0.533 17.112 1.00 97.88 78 ILE A O 1
ATOM 600 N N . VAL A 1 79 ? -8.036 0.078 16.519 1.00 98.12 79 VAL A N 1
ATOM 601 C CA . VAL A 1 79 ? -7.718 -0.231 15.121 1.00 98.12 79 VAL A CA 1
ATOM 602 C C . VAL A 1 79 ? -8.210 0.913 14.249 1.00 98.12 79 VAL A C 1
ATOM 604 O O . VAL A 1 79 ? -9.366 1.316 14.356 1.00 98.12 79 VAL A O 1
ATOM 607 N N . VAL A 1 80 ? -7.348 1.426 13.377 1.00 98.62 80 VAL A N 1
ATOM 608 C CA . VAL A 1 80 ? -7.697 2.434 12.377 1.00 98.62 80 VAL A CA 1
ATOM 609 C C . VAL A 1 80 ? -7.643 1.796 10.997 1.00 98.62 80 VAL A C 1
ATOM 611 O O . VAL A 1 80 ? -6.577 1.360 10.569 1.00 98.62 80 VAL A O 1
ATOM 614 N N . VAL A 1 81 ? -8.774 1.744 10.299 1.00 98.62 81 VAL A N 1
ATOM 615 C CA . VAL A 1 81 ? -8.873 1.226 8.925 1.00 98.62 81 VAL A CA 1
ATOM 616 C C . VAL A 1 81 ? -9.111 2.357 7.936 1.00 98.62 81 VAL A C 1
ATOM 618 O O . VAL A 1 81 ? -9.737 3.366 8.269 1.00 98.62 81 VAL A O 1
ATOM 621 N N . GLY A 1 82 ? -8.610 2.167 6.722 1.00 97.88 82 GLY A N 1
ATOM 622 C CA . GLY A 1 82 ? -8.738 3.106 5.617 1.00 97.88 82 GLY A CA 1
ATOM 623 C C . GLY A 1 82 ? -7.777 2.732 4.496 1.00 97.88 82 GLY A C 1
ATOM 624 O O . GLY A 1 82 ? -7.406 1.566 4.336 1.00 97.88 82 GLY A O 1
ATOM 625 N N . ASP A 1 83 ? -7.337 3.738 3.762 1.00 97.00 83 ASP A N 1
ATOM 626 C CA . ASP A 1 83 ? -6.574 3.610 2.529 1.00 97.00 83 ASP A CA 1
ATOM 627 C C . ASP A 1 83 ? -5.156 4.202 2.658 1.00 97.00 83 ASP A C 1
ATOM 629 O O . ASP A 1 83 ? -4.483 4.081 3.688 1.00 97.00 83 ASP A O 1
ATOM 633 N N . SER A 1 84 ? -4.710 4.874 1.594 1.00 96.12 84 SER A N 1
ATOM 634 C CA . SER A 1 84 ? -3.520 5.699 1.504 1.00 96.12 84 SER A CA 1
ATOM 635 C C . SER A 1 84 ? -3.395 6.779 2.591 1.00 96.12 84 SER A C 1
ATOM 637 O O . SER A 1 84 ? -2.265 7.066 3.008 1.00 96.12 84 SER A O 1
ATOM 639 N N . GLN A 1 85 ? -4.505 7.341 3.094 1.00 95.88 85 GLN A N 1
ATOM 640 C CA . GLN A 1 85 ? -4.480 8.361 4.149 1.00 95.88 85 GLN A CA 1
ATOM 641 C C . GLN A 1 85 ? -4.103 7.756 5.501 1.00 95.88 85 GLN A C 1
ATOM 643 O O . GLN A 1 85 ? -3.249 8.287 6.214 1.00 95.88 85 GLN A O 1
ATOM 648 N N . VAL A 1 86 ? -4.689 6.603 5.836 1.00 98.19 86 VAL A N 1
ATOM 649 C CA . VAL A 1 86 ? -4.343 5.854 7.056 1.00 98.19 86 VAL A CA 1
ATOM 650 C C . VAL A 1 86 ? -2.953 5.242 6.937 1.00 98.19 86 VAL A C 1
ATOM 652 O O . VAL A 1 86 ? -2.191 5.258 7.903 1.00 98.19 86 VAL A O 1
ATOM 655 N N . PHE A 1 87 ? -2.594 4.758 5.746 1.00 98.38 87 PHE A N 1
ATOM 656 C CA . PHE A 1 87 ? -1.243 4.294 5.443 1.00 98.38 87 PHE A CA 1
ATOM 657 C C . PHE A 1 87 ? -0.197 5.417 5.569 1.00 98.38 87 PHE A C 1
ATOM 659 O O . PHE A 1 87 ? 0.971 5.148 5.843 1.00 98.38 87 PHE A O 1
ATOM 666 N N . GLY A 1 88 ? -0.592 6.681 5.384 1.00 96.81 88 GLY A N 1
ATOM 667 C CA . GLY A 1 88 ? 0.271 7.850 5.549 1.00 96.81 88 GLY A CA 1
ATOM 668 C C . GLY A 1 88 ? 1.249 8.056 4.392 1.00 96.81 88 GLY A C 1
ATOM 669 O O . GLY A 1 88 ? 2.448 8.233 4.622 1.00 96.81 88 GLY A O 1
ATOM 670 N N . LEU A 1 89 ? 0.786 8.005 3.138 1.00 95.56 89 LEU A N 1
ATOM 671 C CA . LEU A 1 89 ? 1.669 8.266 1.994 1.00 95.56 89 LEU A CA 1
ATOM 672 C C . LEU A 1 89 ? 2.377 9.625 2.127 1.00 95.56 89 LEU A C 1
ATOM 674 O O . LEU A 1 89 ? 1.744 10.675 2.191 1.00 95.56 89 LEU A O 1
ATOM 678 N N . GLY A 1 90 ? 3.712 9.599 2.115 1.00 94.44 90 GLY A N 1
ATOM 679 C CA . GLY A 1 90 ? 4.538 10.806 2.149 1.00 94.44 90 GLY A CA 1
ATOM 680 C C . GLY A 1 90 ? 4.857 11.355 3.542 1.00 94.44 90 GLY A C 1
ATOM 681 O O . GLY A 1 90 ? 5.444 12.431 3.608 1.00 94.44 90 GLY A O 1
ATOM 682 N N . VAL A 1 91 ? 4.532 10.633 4.619 1.00 96.12 91 VAL A N 1
ATOM 683 C CA . VAL A 1 91 ? 5.035 10.908 5.982 1.00 96.12 91 VAL A CA 1
ATOM 684 C C . VAL A 1 91 ? 5.863 9.730 6.499 1.00 96.12 91 VAL A C 1
ATOM 686 O O . VAL A 1 91 ? 5.716 8.627 5.970 1.00 96.12 91 VAL A O 1
ATOM 689 N N . GLU A 1 92 ? 6.741 9.931 7.485 1.00 97.69 92 GLU A N 1
ATOM 690 C CA . GLU A 1 92 ? 7.510 8.833 8.098 1.00 97.69 92 GLU A CA 1
ATOM 691 C C . GLU A 1 92 ? 6.628 7.943 8.995 1.00 97.69 92 GLU A C 1
ATOM 693 O O . GLU A 1 92 ? 5.525 8.323 9.393 1.00 97.69 92 GLU A O 1
ATOM 698 N N . ASP A 1 93 ? 7.103 6.744 9.351 1.00 97.31 93 ASP A N 1
ATOM 699 C CA . ASP A 1 93 ? 6.320 5.784 10.152 1.00 97.31 93 ASP A CA 1
ATOM 700 C C . ASP A 1 93 ? 5.849 6.374 11.497 1.00 97.31 93 ASP A C 1
ATOM 702 O O . ASP A 1 93 ? 4.708 6.159 11.913 1.00 97.31 93 ASP A O 1
ATOM 706 N N . GLY A 1 94 ? 6.689 7.187 12.148 1.00 96.81 94 GLY A N 1
ATOM 707 C CA . GLY A 1 94 ? 6.356 7.896 13.393 1.00 96.81 94 GLY A CA 1
ATOM 708 C C . GLY A 1 94 ? 5.368 9.059 13.225 1.00 96.81 94 GLY A C 1
ATOM 709 O O . GLY A 1 94 ? 4.915 9.637 14.209 1.00 96.81 94 GLY A O 1
ATOM 710 N N . GLU A 1 95 ? 5.014 9.407 11.991 1.00 97.38 95 GLU A N 1
ATOM 711 C CA . GLU A 1 95 ? 4.174 10.558 11.656 1.00 97.38 95 GLU A CA 1
ATOM 712 C C . GLU A 1 95 ? 2.808 10.167 11.090 1.00 97.38 95 GLU A C 1
ATOM 714 O O . GLU A 1 95 ? 1.963 11.039 10.881 1.00 97.38 95 GLU A O 1
ATOM 719 N N . THR A 1 96 ? 2.564 8.872 10.875 1.00 98.06 96 THR A N 1
ATOM 720 C CA . THR A 1 96 ? 1.257 8.375 10.431 1.00 98.06 96 THR A CA 1
ATOM 721 C C . THR A 1 96 ? 0.150 8.750 11.421 1.00 98.06 96 THR A C 1
ATOM 723 O O . THR A 1 96 ? 0.387 8.959 12.617 1.00 98.06 96 THR A O 1
ATOM 726 N N . LEU A 1 97 ? -1.096 8.793 10.937 1.00 97.44 97 LEU A N 1
ATOM 727 C CA . LEU A 1 97 ? -2.261 9.071 11.780 1.00 97.44 97 LEU A CA 1
ATOM 728 C C . LEU A 1 97 ? -2.347 8.104 12.972 1.00 97.44 97 LEU A C 1
ATOM 730 O O . LEU A 1 97 ? -2.641 8.540 14.083 1.00 97.44 97 LEU A O 1
ATOM 734 N N . ALA A 1 98 ? -2.039 6.820 12.764 1.00 97.62 98 ALA A N 1
ATOM 735 C CA . ALA A 1 98 ? -2.021 5.820 13.828 1.00 97.62 98 ALA A CA 1
ATOM 736 C C . ALA A 1 98 ? -0.945 6.122 14.884 1.00 97.62 98 ALA A C 1
ATOM 738 O O . ALA A 1 98 ? -1.255 6.147 16.076 1.00 97.62 98 ALA A O 1
ATOM 739 N N . SER A 1 99 ? 0.282 6.440 14.457 1.00 97.75 99 SER A N 1
ATOM 740 C CA . SER A 1 99 ? 1.389 6.792 15.358 1.00 97.75 99 SER A CA 1
ATOM 741 C C . SER A 1 99 ? 1.075 8.036 16.191 1.00 97.75 99 SER A C 1
ATOM 743 O O . SER A 1 99 ? 1.219 8.027 17.414 1.00 97.75 99 SER A O 1
ATOM 745 N N . ARG A 1 100 ? 0.550 9.092 15.559 1.00 98.00 100 ARG A N 1
ATOM 746 C CA . ARG A 1 100 ? 0.156 10.325 16.260 1.00 98.00 100 ARG A CA 1
ATOM 747 C C . ARG A 1 100 ? -1.042 10.121 17.186 1.00 98.00 100 ARG A C 1
ATOM 749 O O . ARG A 1 100 ? -1.120 10.767 18.231 1.00 98.00 100 ARG A O 1
ATOM 756 N N . LEU A 1 101 ? -1.975 9.236 16.836 1.00 97.62 101 LEU A N 1
ATOM 757 C CA . LEU A 1 101 ? -3.101 8.896 17.705 1.00 97.62 101 LEU A CA 1
ATOM 758 C C . LEU A 1 101 ? -2.639 8.111 18.940 1.00 97.62 101 LEU A C 1
ATOM 760 O O . LEU A 1 101 ? -3.118 8.394 20.040 1.00 97.62 101 LEU A O 1
ATOM 764 N N . ALA A 1 102 ? -1.695 7.177 18.783 1.00 97.06 102 ALA A N 1
ATOM 765 C CA . ALA A 1 102 ? -1.102 6.446 19.903 1.00 97.06 102 ALA A CA 1
ATOM 766 C C . ALA A 1 102 ? -0.413 7.401 20.882 1.00 97.06 102 ALA A C 1
ATOM 768 O O . ALA A 1 102 ? -0.724 7.387 22.072 1.00 97.06 102 ALA A O 1
ATOM 769 N N . GLU A 1 103 ? 0.432 8.299 20.364 1.00 97.44 103 GLU A N 1
ATOM 770 C CA . GLU A 1 103 ? 1.130 9.324 21.149 1.00 97.44 103 GLU A CA 1
ATOM 771 C C . GLU A 1 103 ? 0.148 10.191 21.955 1.00 97.44 103 GLU A C 1
ATOM 773 O O . GLU A 1 103 ? 0.309 10.376 23.159 1.00 97.44 103 GLU A O 1
ATOM 778 N N . ARG A 1 104 ? -0.919 10.684 21.313 1.00 97.75 104 ARG A N 1
ATOM 779 C CA . ARG A 1 104 ? -1.887 11.591 21.952 1.00 97.75 104 ARG A CA 1
ATOM 780 C C . ARG 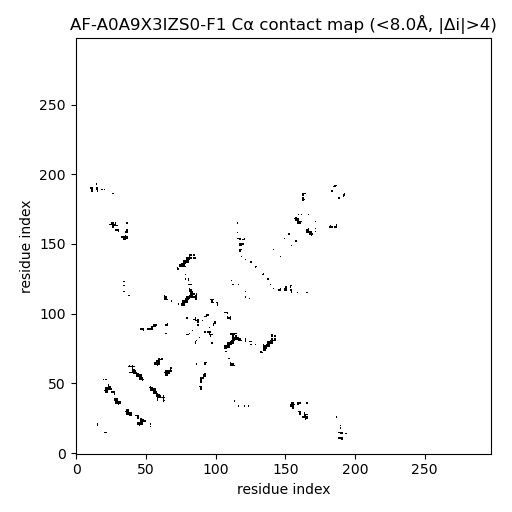A 1 104 ? -2.809 10.921 22.963 1.00 97.75 104 ARG A C 1
ATOM 782 O O . ARG A 1 104 ? -3.312 11.594 23.857 1.00 97.75 104 ARG A O 1
ATOM 789 N N . THR A 1 105 ? -3.101 9.636 22.787 1.00 96.75 105 THR A N 1
ATOM 790 C CA . THR A 1 105 ? -4.060 8.919 23.642 1.00 96.75 105 THR A CA 1
ATOM 791 C C . THR A 1 105 ? -3.389 8.070 24.715 1.00 96.75 105 THR A C 1
ATOM 793 O O . THR A 1 105 ? -4.066 7.656 25.656 1.00 96.75 105 THR A O 1
ATOM 796 N N . GLY A 1 106 ? -2.093 7.771 24.568 1.00 95.75 106 GLY A N 1
ATOM 797 C CA . GLY A 1 106 ? -1.393 6.782 25.386 1.00 95.75 106 GLY A CA 1
ATOM 798 C C . GLY A 1 106 ? -1.961 5.365 25.234 1.00 95.75 106 GLY A C 1
ATOM 799 O O . GLY A 1 106 ? -1.755 4.527 26.110 1.00 95.75 106 GLY A O 1
ATOM 800 N N . ARG A 1 107 ? -2.731 5.101 24.168 1.00 95.56 107 ARG A N 1
ATOM 801 C CA . ARG A 1 107 ? -3.338 3.795 23.880 1.00 95.56 107 ARG A CA 1
ATOM 802 C C . ARG A 1 107 ? -2.579 3.094 22.753 1.00 95.56 107 ARG A C 1
ATOM 804 O O . ARG A 1 107 ? -2.036 3.771 21.882 1.00 95.56 107 ARG A O 1
ATOM 811 N N . PRO A 1 108 ? -2.597 1.753 22.711 1.00 95.56 108 PRO A N 1
ATOM 812 C CA . PRO A 1 108 ? -2.112 1.005 21.558 1.00 95.56 108 PRO A CA 1
ATOM 813 C C . PRO A 1 108 ? -2.979 1.317 20.335 1.00 95.56 108 PRO A C 1
ATOM 815 O O . PRO A 1 108 ? -4.207 1.218 20.413 1.00 95.56 108 PRO A O 1
ATOM 818 N N . VAL A 1 109 ? -2.358 1.695 19.217 1.00 97.31 109 VAL A N 1
ATOM 819 C CA . VAL A 1 109 ? -3.069 1.985 17.965 1.00 97.31 109 VAL A CA 1
ATOM 820 C C . VAL A 1 109 ? -2.454 1.195 16.825 1.00 97.31 109 VAL A C 1
ATOM 822 O O . VAL A 1 109 ? -1.256 1.279 16.570 1.00 97.31 109 VAL A O 1
ATOM 825 N N . ILE A 1 110 ? -3.302 0.467 16.111 1.00 97.19 110 ILE A N 1
ATOM 826 C CA . ILE A 1 110 ? -2.958 -0.261 14.899 1.00 97.19 110 ILE A CA 1
ATOM 827 C C . ILE A 1 110 ? -3.429 0.536 13.688 1.00 97.19 110 ILE A C 1
ATOM 829 O O . ILE A 1 110 ? -4.624 0.770 13.517 1.00 97.19 110 ILE A O 1
ATOM 833 N N . GLY A 1 111 ? -2.485 0.925 12.832 1.00 98.12 111 GLY A N 1
ATOM 834 C CA . GLY A 1 111 ? -2.775 1.447 11.501 1.00 98.12 111 GLY A CA 1
ATOM 835 C C . GLY A 1 111 ? -2.936 0.300 10.510 1.00 98.12 111 GLY A C 1
ATOM 836 O O . GLY A 1 111 ? -1.959 -0.346 10.148 1.00 98.12 111 GLY A O 1
ATOM 837 N N . ALA A 1 112 ? -4.164 0.058 10.065 1.00 98.12 112 ALA A N 1
ATOM 838 C CA . ALA A 1 112 ? -4.517 -0.991 9.114 1.00 98.12 112 ALA A CA 1
ATOM 839 C C . ALA A 1 112 ? -4.954 -0.411 7.755 1.00 98.12 112 ALA A C 1
ATOM 841 O O . ALA A 1 112 ? -5.849 -0.936 7.095 1.00 98.12 112 ALA A O 1
ATOM 842 N N . GLY A 1 113 ? -4.335 0.705 7.362 1.00 97.88 113 GLY A N 1
ATOM 843 C CA . GLY A 1 113 ? -4.516 1.307 6.046 1.00 97.88 113 GLY A CA 1
ATOM 844 C C . GLY A 1 113 ? -3.645 0.624 5.001 1.00 97.88 113 GLY A C 1
ATOM 845 O O . GLY A 1 113 ? -2.480 0.329 5.270 1.00 97.88 113 GLY A O 1
ATOM 846 N N . VAL A 1 114 ? -4.190 0.399 3.809 1.00 98.19 114 VAL A N 1
ATOM 847 C CA . VAL A 1 114 ? -3.436 -0.083 2.644 1.00 98.19 114 VAL A CA 1
ATOM 848 C C . VAL A 1 114 ? -3.853 0.772 1.451 1.00 98.19 114 VAL A C 1
ATOM 850 O O . VAL A 1 114 ? -5.052 0.922 1.217 1.00 98.19 114 VAL A O 1
ATOM 853 N N . PRO A 1 115 ? -2.920 1.359 0.681 1.00 97.00 115 PRO A N 1
ATOM 854 C CA . PRO A 1 115 ? -3.323 2.136 -0.483 1.00 97.00 115 PRO A CA 1
ATOM 855 C C . PRO A 1 115 ? -4.063 1.235 -1.480 1.00 97.00 115 PRO A C 1
ATOM 857 O O . PRO A 1 115 ? -3.779 0.041 -1.545 1.00 97.00 115 PRO A O 1
ATOM 860 N N . THR A 1 116 ? -4.978 1.814 -2.265 1.00 95.81 116 THR A N 1
ATOM 861 C CA . THR A 1 116 ? -5.954 1.150 -3.167 1.00 95.81 116 THR A CA 1
ATOM 862 C C . THR A 1 116 ? -7.221 0.600 -2.514 1.00 95.81 116 THR A C 1
ATOM 864 O O . THR A 1 116 ? -8.195 0.345 -3.226 1.00 95.81 116 THR A O 1
ATOM 867 N N . TYR A 1 117 ? -7.236 0.399 -1.196 1.00 97.75 117 TYR A N 1
ATOM 868 C CA . TYR A 1 117 ? -8.433 -0.095 -0.517 1.00 97.75 117 TYR A CA 1
ATOM 869 C C . TYR A 1 117 ? -9.532 0.954 -0.529 1.00 97.75 117 TYR A C 1
ATOM 871 O O . TYR A 1 117 ? -9.238 2.120 -0.309 1.00 97.75 117 TYR A O 1
ATOM 879 N N . GLY A 1 118 ? -10.771 0.491 -0.708 1.00 97.38 118 GLY A N 1
ATOM 880 C CA . GLY A 1 118 ? -11.967 1.303 -0.544 1.00 97.38 118 GLY A CA 1
ATOM 881 C C . GLY A 1 118 ? -12.862 0.781 0.585 1.00 97.38 118 GLY A C 1
ATOM 882 O O . GLY A 1 118 ? -12.502 -0.156 1.310 1.00 97.38 118 GLY A O 1
ATOM 883 N N . PRO A 1 119 ? -14.091 1.312 0.719 1.00 97.25 119 PRO A N 1
ATOM 884 C CA . PRO A 1 119 ? -14.975 1.009 1.848 1.00 97.25 119 PRO A CA 1
ATOM 885 C C . PRO A 1 119 ? -15.271 -0.480 2.079 1.00 97.25 119 PRO A C 1
ATOM 887 O O . PRO A 1 119 ? -15.464 -0.907 3.221 1.00 97.25 119 PRO A O 1
ATOM 890 N N . ARG A 1 120 ? -15.311 -1.289 1.009 1.00 96.81 120 ARG A N 1
ATOM 891 C CA . ARG A 1 120 ? -15.524 -2.742 1.118 1.00 96.81 120 ARG A CA 1
ATOM 892 C C . ARG A 1 120 ? -14.319 -3.408 1.774 1.00 96.81 120 ARG A C 1
ATOM 894 O O . ARG A 1 120 ? -14.493 -4.207 2.689 1.00 96.81 120 ARG A O 1
ATOM 901 N N . GLU A 1 121 ? -13.112 -3.031 1.372 1.00 98.19 121 GLU A N 1
ATOM 902 C CA . GLU A 1 121 ? -11.876 -3.561 1.939 1.00 98.19 121 GLU A CA 1
ATOM 903 C C . GLU A 1 121 ? -11.673 -3.103 3.390 1.00 98.19 121 GLU A C 1
ATOM 905 O O . GLU A 1 121 ? -11.280 -3.920 4.223 1.00 98.19 121 GLU A O 1
ATOM 910 N N . TYR A 1 122 ? -12.032 -1.861 3.746 1.00 97.94 122 TYR A N 1
ATOM 911 C CA . TYR A 1 122 ? -11.972 -1.395 5.143 1.00 97.94 122 TYR A CA 1
ATOM 912 C C . TYR A 1 122 ? -12.811 -2.283 6.068 1.00 97.94 122 TYR A C 1
ATOM 914 O O . TYR A 1 122 ? -12.372 -2.646 7.160 1.00 97.94 122 TYR A O 1
ATOM 922 N N . LEU A 1 123 ? -14.020 -2.648 5.625 1.00 97.31 123 LEU A N 1
ATOM 923 C CA . LEU A 1 123 ? -14.928 -3.514 6.373 1.00 97.31 123 LEU A CA 1
ATOM 924 C C . LEU A 1 123 ? -14.357 -4.926 6.542 1.00 97.31 123 LEU A C 1
ATOM 926 O O . LEU A 1 123 ? -14.453 -5.501 7.626 1.00 97.31 123 LEU A O 1
ATOM 930 N N . GLU A 1 124 ? -13.764 -5.486 5.491 1.00 97.88 124 GLU A N 1
ATOM 931 C CA . GLU A 1 124 ? -13.152 -6.815 5.537 1.00 97.88 124 GLU A CA 1
ATOM 932 C C . GLU A 1 124 ? -11.933 -6.852 6.469 1.00 97.88 124 GLU A C 1
ATOM 934 O O . GLU A 1 124 ? -11.834 -7.748 7.310 1.00 97.88 124 GLU A O 1
ATOM 939 N N . VAL A 1 125 ? -11.066 -5.838 6.405 1.00 98.38 125 VAL A N 1
ATOM 940 C CA . VAL A 1 125 ? -9.934 -5.680 7.331 1.00 98.38 125 VAL A CA 1
ATOM 941 C C . VAL A 1 125 ? -10.422 -5.499 8.768 1.00 98.38 125 VAL A C 1
ATOM 943 O O . VAL A 1 125 ? -9.924 -6.159 9.680 1.00 98.38 125 VAL A O 1
ATOM 946 N N . ALA A 1 126 ? -11.434 -4.656 8.991 1.00 98.12 126 ALA A N 1
ATOM 947 C CA . ALA A 1 126 ? -12.006 -4.457 10.319 1.00 98.12 126 ALA A CA 1
ATOM 948 C C . ALA A 1 126 ? -12.567 -5.767 10.893 1.00 98.12 126 ALA A C 1
ATOM 950 O O . ALA A 1 126 ? -12.323 -6.075 12.056 1.00 98.12 126 ALA A O 1
ATOM 951 N N . ARG A 1 127 ? -13.272 -6.572 10.086 1.00 97.88 127 ARG A N 1
ATOM 952 C CA . ARG A 1 127 ? -13.776 -7.896 10.495 1.00 97.88 127 ARG A CA 1
ATOM 953 C C . ARG A 1 127 ? -12.645 -8.851 10.864 1.00 97.88 127 ARG A C 1
ATOM 955 O O . ARG A 1 127 ? -12.732 -9.511 11.899 1.00 97.88 127 ARG A O 1
ATOM 962 N N . GLU A 1 128 ? -11.592 -8.910 10.048 1.00 97.19 128 GLU A N 1
ATOM 963 C CA . GLU A 1 128 ? -10.415 -9.739 10.324 1.00 97.19 128 GLU A CA 1
ATOM 964 C C . GLU A 1 128 ? -9.780 -9.361 11.672 1.00 97.19 128 GLU A C 1
ATOM 966 O O . GLU A 1 128 ? -9.558 -10.219 12.532 1.00 97.19 128 GLU A O 1
ATOM 971 N N . LEU A 1 129 ? -9.544 -8.065 11.893 1.00 96.81 129 LEU A N 1
ATOM 972 C CA . LEU A 1 129 ? -8.888 -7.568 13.102 1.00 96.81 129 LEU A CA 1
ATOM 973 C C . LEU A 1 129 ? -9.787 -7.638 14.342 1.00 96.81 129 LEU A C 1
ATOM 975 O O . LEU A 1 129 ? -9.291 -7.918 15.432 1.00 96.81 129 LEU A O 1
ATOM 979 N N . LEU A 1 130 ? -11.105 -7.484 14.196 1.00 96.44 130 LEU A N 1
ATOM 980 C CA . LEU A 1 130 ? -12.060 -7.731 15.279 1.00 96.44 130 LEU A CA 1
ATOM 981 C C . LEU A 1 130 ? -11.987 -9.179 15.777 1.00 96.44 130 LEU A C 1
ATOM 983 O O . LEU A 1 130 ? -11.986 -9.406 16.987 1.00 96.44 130 LEU A O 1
ATOM 987 N N . GLY A 1 131 ? -11.872 -10.146 14.862 1.00 95.50 131 GLY A N 1
ATOM 988 C CA . GLY A 1 131 ? -11.736 -11.561 15.212 1.00 95.50 131 GLY A CA 1
ATOM 989 C C . GLY A 1 131 ? -10.402 -11.893 15.884 1.00 95.50 131 GLY A C 1
ATOM 990 O O . GLY A 1 131 ? -10.377 -12.635 16.866 1.00 95.50 131 GLY A O 1
ATOM 991 N N . ARG A 1 132 ? -9.300 -11.327 15.376 1.00 94.88 132 ARG A N 1
ATOM 992 C CA . ARG A 1 132 ? -7.934 -11.652 15.822 1.00 94.88 132 ARG A CA 1
ATOM 993 C C . ARG A 1 132 ? -7.494 -10.893 17.070 1.00 94.88 132 ARG A C 1
ATOM 995 O O . ARG A 1 132 ? -6.817 -11.466 17.916 1.00 94.88 132 ARG A O 1
ATOM 1002 N N . ARG A 1 133 ? -7.848 -9.610 17.174 1.00 94.88 133 ARG A N 1
ATOM 1003 C CA . ARG A 1 133 ? -7.293 -8.693 18.184 1.00 94.88 133 ARG A CA 1
ATOM 1004 C C . ARG A 1 133 ? -8.307 -8.193 19.198 1.00 94.88 133 ARG A C 1
ATOM 1006 O O . ARG A 1 133 ? -7.920 -7.824 20.299 1.00 94.88 133 ARG A O 1
ATOM 1013 N N . ARG A 1 134 ? -9.602 -8.232 18.855 1.00 95.19 134 ARG A N 1
ATOM 1014 C CA . ARG A 1 134 ? -10.705 -7.749 19.706 1.00 95.19 134 ARG A CA 1
ATOM 1015 C C . ARG A 1 134 ? -10.448 -6.324 20.241 1.00 95.19 134 ARG A C 1
ATOM 1017 O O . ARG A 1 134 ? -10.504 -6.117 21.456 1.00 95.19 134 ARG A O 1
ATOM 1024 N N . PRO A 1 135 ? -10.144 -5.349 19.360 1.00 96.56 135 PRO A N 1
ATOM 1025 C CA . PRO A 1 135 ? -9.903 -3.973 19.773 1.00 96.56 135 PRO A CA 1
ATOM 1026 C C . PRO A 1 135 ? -11.128 -3.396 20.488 1.00 96.56 135 PRO A C 1
ATOM 1028 O O . PRO A 1 135 ? -12.271 -3.747 20.194 1.00 96.56 135 PRO A O 1
ATOM 1031 N N . GLU A 1 136 ? -10.891 -2.464 21.408 1.00 97.06 136 GLU A N 1
ATOM 1032 C CA . GLU A 1 136 ? -11.965 -1.739 22.098 1.00 97.06 136 GLU A CA 1
ATOM 1033 C C . GLU A 1 136 ? -12.630 -0.723 21.163 1.00 97.06 136 GLU A C 1
ATOM 1035 O O . GLU A 1 136 ? -13.797 -0.371 21.324 1.00 97.06 136 GLU A O 1
ATOM 1040 N N . THR A 1 137 ? -11.877 -0.202 20.195 1.00 97.75 137 THR A N 1
ATOM 1041 C CA . THR A 1 137 ? -12.347 0.850 19.298 1.00 97.75 137 THR A CA 1
ATOM 1042 C C . THR A 1 137 ? -11.875 0.576 17.879 1.00 97.75 137 THR A C 1
ATOM 1044 O O . THR A 1 137 ? -10.701 0.295 17.655 1.00 97.75 137 THR A O 1
ATOM 1047 N N . VAL A 1 138 ? -12.784 0.715 16.915 1.00 98.06 138 VAL A N 1
ATOM 1048 C CA . VAL A 1 138 ? -12.449 0.754 15.490 1.00 98.06 138 VAL A CA 1
ATOM 1049 C C . VAL A 1 138 ? -12.744 2.156 14.974 1.00 98.06 138 VAL A C 1
ATOM 1051 O O . VAL A 1 138 ? -13.855 2.659 15.137 1.00 98.06 138 VAL A O 1
ATOM 1054 N N . VAL A 1 139 ? -11.743 2.790 14.374 1.00 98.38 139 VAL A N 1
ATOM 1055 C CA . VAL A 1 139 ? -11.852 4.078 13.689 1.00 98.38 139 VAL A CA 1
ATOM 1056 C C . VAL A 1 139 ? -11.800 3.807 12.193 1.00 98.38 139 VAL A C 1
ATOM 1058 O O . VAL A 1 139 ? -10.869 3.170 11.709 1.00 98.38 139 VAL A O 1
ATOM 1061 N N . VAL A 1 140 ? -12.798 4.289 11.462 1.00 97.94 140 VAL A N 1
ATOM 1062 C CA . VAL A 1 140 ? -12.837 4.208 10.000 1.00 97.94 140 VAL A CA 1
ATOM 1063 C C . VAL A 1 140 ? -12.549 5.597 9.455 1.00 97.94 140 VAL A C 1
ATOM 1065 O O . VAL A 1 140 ? -13.250 6.548 9.806 1.00 97.94 140 VAL A O 1
ATOM 1068 N N . VAL A 1 141 ? -11.519 5.715 8.626 1.00 97.62 141 VAL A N 1
ATOM 1069 C CA . VAL A 1 141 ? -11.211 6.947 7.898 1.00 97.62 141 VAL A CA 1
ATOM 1070 C C . VAL A 1 141 ? -11.750 6.795 6.486 1.00 97.62 141 VAL A C 1
ATOM 1072 O O . VAL A 1 141 ? -11.448 5.811 5.820 1.00 97.62 141 VAL A O 1
ATOM 1075 N N . LEU A 1 142 ? -12.579 7.750 6.074 1.00 95.44 142 LEU A N 1
ATOM 1076 C CA . LEU A 1 142 ? -13.178 7.785 4.747 1.00 95.44 142 LEU A CA 1
ATOM 1077 C C . LEU A 1 142 ? -12.537 8.907 3.931 1.00 95.44 142 LEU A C 1
ATOM 1079 O O . LEU A 1 142 ? -12.572 10.066 4.361 1.00 95.44 142 LEU A O 1
ATOM 1083 N N . ASP A 1 143 ? -12.003 8.573 2.760 1.00 94.00 143 ASP A N 1
ATOM 1084 C CA . ASP A 1 143 ? -11.523 9.546 1.784 1.00 94.00 143 ASP A CA 1
ATOM 1085 C C . ASP A 1 143 ? -12.646 9.884 0.798 1.00 94.00 143 ASP A C 1
ATOM 1087 O O . ASP A 1 143 ? -12.967 9.134 -0.121 1.00 94.00 143 ASP A O 1
ATOM 1091 N N . PHE A 1 144 ? -13.247 11.062 0.961 1.00 91.38 144 PHE A N 1
ATOM 1092 C CA . PHE A 1 144 ? -14.346 11.519 0.108 1.00 91.38 144 PHE A CA 1
ATOM 1093 C C . PHE A 1 144 ? -13.948 11.830 -1.342 1.00 91.38 144 PHE A C 1
ATOM 1095 O O . PHE A 1 144 ? -14.835 12.106 -2.154 1.00 91.38 144 PHE A O 1
ATOM 1102 N N . VAL A 1 145 ? -12.658 11.810 -1.676 1.00 89.19 145 VAL A N 1
ATOM 1103 C CA . VAL A 1 145 ? -12.194 11.961 -3.058 1.00 89.19 145 VAL A CA 1
ATOM 1104 C C . VAL A 1 145 ? -12.343 10.645 -3.823 1.00 89.19 145 VAL A C 1
ATOM 1106 O O . VAL A 1 145 ? -12.867 10.661 -4.938 1.00 89.19 145 VAL A O 1
ATOM 1109 N N . ASP A 1 146 ? -11.967 9.522 -3.208 1.00 90.25 146 ASP A N 1
ATOM 1110 C CA . ASP A 1 146 ? -11.887 8.215 -3.872 1.00 90.25 146 ASP A CA 1
ATOM 1111 C C . ASP A 1 146 ? -13.038 7.271 -3.472 1.00 90.25 146 ASP A C 1
ATOM 1113 O O . ASP A 1 146 ? -13.674 6.659 -4.340 1.00 90.25 146 ASP A O 1
ATOM 1117 N N . ASP A 1 147 ? -13.400 7.217 -2.186 1.00 94.19 147 ASP A N 1
ATOM 1118 C CA . ASP A 1 147 ? -14.342 6.233 -1.630 1.00 94.19 147 ASP A CA 1
ATOM 1119 C C . ASP A 1 147 ? -15.706 6.173 -2.328 1.00 94.19 147 ASP A C 1
ATOM 1121 O O . ASP A 1 147 ? -16.212 5.064 -2.536 1.00 94.19 147 ASP A O 1
ATOM 1125 N N . PRO A 1 148 ? -16.347 7.299 -2.719 1.00 92.25 148 PRO A N 1
ATOM 1126 C CA . PRO A 1 148 ? -17.631 7.233 -3.410 1.00 92.25 148 PRO A CA 1
ATOM 1127 C C . PRO A 1 148 ? -17.566 6.440 -4.721 1.00 92.25 148 PRO A C 1
ATOM 1129 O O . PRO A 1 148 ? -18.544 5.793 -5.098 1.00 92.25 148 PRO A O 1
ATOM 1132 N N . PHE A 1 149 ? -16.422 6.472 -5.410 1.00 87.50 149 PHE A N 1
ATOM 1133 C CA . PHE A 1 149 ? -16.201 5.734 -6.652 1.00 87.50 149 PHE A CA 1
ATOM 1134 C C . PHE A 1 149 ? -15.789 4.285 -6.384 1.00 87.50 149 PHE A C 1
ATOM 1136 O O . PHE A 1 149 ? -16.206 3.377 -7.107 1.00 87.50 149 PHE A O 1
ATOM 1143 N N . GLU A 1 150 ? -15.000 4.054 -5.337 1.00 92.62 150 GLU A N 1
ATOM 1144 C CA . GLU A 1 150 ? -14.513 2.723 -4.972 1.00 92.62 150 GLU A CA 1
ATOM 1145 C C . GLU A 1 150 ? -15.579 1.851 -4.304 1.00 92.62 150 GLU A C 1
ATOM 1147 O O . GLU A 1 150 ? -15.536 0.628 -4.411 1.00 92.62 150 GLU A O 1
ATOM 1152 N N . LEU A 1 151 ? -16.602 2.454 -3.694 1.00 92.31 151 LEU A N 1
ATOM 1153 C CA . LEU A 1 151 ? -17.711 1.723 -3.081 1.00 92.31 151 LEU A CA 1
ATOM 1154 C C . LEU A 1 151 ? -18.419 0.777 -4.070 1.00 92.31 151 LEU A C 1
ATOM 1156 O O . LEU A 1 151 ? -18.901 -0.286 -3.676 1.00 92.31 151 LEU A O 1
ATOM 1160 N N . ALA A 1 152 ? -18.482 1.156 -5.349 1.00 91.00 152 ALA A N 1
ATOM 1161 C CA . ALA A 1 152 ? -19.205 0.411 -6.375 1.00 91.00 152 ALA A CA 1
ATOM 1162 C C . ALA A 1 152 ? -18.456 -0.829 -6.898 1.00 91.00 152 ALA A C 1
ATOM 1164 O O . ALA A 1 152 ? -19.096 -1.717 -7.458 1.00 91.00 152 ALA A O 1
ATOM 1165 N N . ARG A 1 153 ? -17.125 -0.900 -6.746 1.00 93.50 153 ARG A N 1
ATOM 1166 C CA . ARG A 1 153 ? -16.275 -1.963 -7.315 1.00 93.50 153 ARG A CA 1
ATOM 1167 C C . ARG A 1 153 ? -15.233 -2.407 -6.297 1.00 93.50 153 ARG A C 1
ATOM 1169 O O . ARG A 1 153 ? -14.440 -1.592 -5.831 1.00 93.50 153 ARG A O 1
ATOM 1176 N N . ALA A 1 154 ? -15.204 -3.702 -5.984 1.00 94.75 154 ALA A N 1
ATOM 1177 C CA . ALA A 1 154 ? -14.204 -4.244 -5.061 1.00 94.75 154 ALA A CA 1
ATOM 1178 C C . ALA A 1 154 ? -12.781 -3.992 -5.581 1.00 94.75 154 ALA A C 1
ATOM 1180 O O . ALA A 1 154 ? -12.557 -3.899 -6.790 1.00 94.75 154 ALA A O 1
ATOM 1181 N N . ASN A 1 155 ? -11.802 -3.908 -4.684 1.00 96.94 155 ASN A N 1
ATOM 1182 C CA . ASN A 1 155 ? -10.433 -3.583 -5.071 1.00 96.94 155 ASN A CA 1
ATOM 1183 C C . ASN A 1 155 ? -9.847 -4.581 -6.083 1.00 96.94 155 ASN A C 1
ATOM 1185 O O . ASN A 1 155 ? -9.245 -4.158 -7.063 1.00 96.94 155 ASN A O 1
ATOM 1189 N N . GLY A 1 156 ? -10.117 -5.885 -5.942 1.00 95.81 156 GLY A N 1
ATOM 1190 C CA . GLY A 1 156 ? -9.674 -6.904 -6.910 1.00 95.81 156 GLY A CA 1
ATOM 1191 C C . GLY A 1 156 ? -10.268 -6.766 -8.323 1.00 95.81 156 GLY A C 1
ATOM 1192 O O . GLY A 1 156 ? -9.720 -7.310 -9.284 1.00 95.81 156 GLY A O 1
ATOM 1193 N N . GLU A 1 157 ? -11.363 -6.015 -8.480 1.00 95.31 157 GLU A N 1
ATOM 1194 C CA . GLU A 1 157 ? -11.944 -5.664 -9.784 1.00 95.31 157 GLU A CA 1
ATOM 1195 C C . GLU A 1 157 ? -11.315 -4.398 -10.380 1.00 95.31 157 GLU A C 1
ATOM 1197 O O . GLU A 1 157 ? -11.459 -4.147 -11.578 1.00 95.31 157 GLU A O 1
ATOM 1202 N N . ARG A 1 158 ? -10.667 -3.571 -9.552 1.00 95.12 158 ARG A N 1
ATOM 1203 C CA . ARG A 1 158 ? -10.055 -2.287 -9.931 1.00 95.12 158 ARG A CA 1
ATOM 1204 C C . ARG A 1 158 ? -8.551 -2.413 -10.136 1.00 95.12 158 ARG A C 1
ATOM 1206 O O . ARG A 1 158 ? -8.002 -1.779 -11.035 1.00 95.12 158 ARG A O 1
ATOM 1213 N N . HIS A 1 159 ? -7.901 -3.245 -9.333 1.00 96.62 159 HIS A N 1
ATOM 1214 C CA . HIS A 1 159 ? -6.458 -3.378 -9.281 1.00 96.62 159 HIS A CA 1
ATOM 1215 C C . HIS A 1 159 ? -6.007 -4.830 -9.418 1.00 96.62 159 HIS A C 1
ATOM 1217 O O . HIS A 1 159 ? -6.709 -5.771 -9.050 1.00 96.62 159 HIS A O 1
ATOM 1223 N N . ALA A 1 160 ? -4.799 -4.984 -9.945 1.00 95.88 160 ALA A N 1
ATOM 1224 C CA . ALA A 1 160 ? -4.046 -6.226 -9.969 1.00 95.88 160 ALA A CA 1
ATOM 1225 C C . ALA A 1 160 ? -2.591 -5.939 -9.584 1.00 95.88 160 ALA A C 1
ATOM 1227 O O . ALA A 1 160 ? -2.118 -4.804 -9.715 1.00 95.88 160 ALA A O 1
ATOM 1228 N N . VAL A 1 161 ? -1.876 -6.958 -9.109 1.00 96.00 161 VAL A N 1
ATOM 1229 C CA . VAL A 1 161 ? -0.451 -6.828 -8.804 1.00 96.00 161 VAL A CA 1
ATOM 1230 C C . VAL A 1 161 ? 0.358 -7.160 -10.048 1.00 96.00 161 VAL A C 1
ATOM 1232 O O . VAL A 1 161 ? 0.222 -8.228 -10.633 1.00 96.00 161 VAL A O 1
ATOM 1235 N N . TRP A 1 162 ? 1.249 -6.257 -10.440 1.00 95.12 162 TRP A N 1
ATOM 1236 C CA . TRP A 1 162 ? 2.210 -6.492 -11.506 1.00 95.12 162 TRP A CA 1
ATOM 1237 C C . TRP A 1 162 ? 3.615 -6.226 -10.989 1.00 95.12 162 TRP A C 1
ATOM 1239 O O . TRP A 1 162 ? 3.986 -5.076 -10.781 1.00 95.12 162 TRP A O 1
ATOM 1249 N N . ASP A 1 163 ? 4.394 -7.287 -10.767 1.00 94.75 163 ASP A N 1
ATOM 1250 C CA . ASP A 1 163 ? 5.771 -7.211 -10.260 1.00 94.75 163 ASP A CA 1
ATOM 1251 C C . ASP A 1 163 ? 5.895 -6.357 -8.972 1.00 94.75 163 ASP A C 1
ATOM 1253 O O . ASP A 1 163 ? 6.791 -5.526 -8.858 1.00 94.75 163 ASP A O 1
ATOM 1257 N N . GLY A 1 164 ? 4.965 -6.507 -8.022 1.00 95.38 164 GLY A N 1
ATOM 1258 C CA . GLY A 1 164 ? 4.939 -5.751 -6.760 1.00 95.38 164 GLY A CA 1
ATOM 1259 C C . GLY A 1 164 ? 4.200 -4.410 -6.816 1.00 95.38 164 GLY A C 1
ATOM 1260 O O . GLY A 1 164 ? 3.933 -3.814 -5.776 1.00 95.38 164 GLY A O 1
ATOM 1261 N N . TRP A 1 165 ? 3.828 -3.929 -8.002 1.00 96.56 165 TRP A N 1
ATOM 1262 C CA . TRP A 1 165 ? 3.082 -2.683 -8.188 1.00 96.56 165 TRP A CA 1
ATOM 1263 C C . TRP A 1 165 ? 1.580 -2.964 -8.239 1.00 96.56 165 TRP A C 1
ATOM 1265 O O . TRP A 1 165 ? 1.159 -3.869 -8.953 1.00 96.56 165 TRP A O 1
ATOM 1275 N N . ALA A 1 166 ? 0.758 -2.169 -7.553 1.00 96.44 166 ALA A N 1
ATOM 1276 C CA . ALA A 1 166 ? -0.683 -2.184 -7.787 1.00 96.44 166 ALA A CA 1
ATOM 1277 C C . ALA A 1 166 ? -0.985 -1.354 -9.042 1.00 96.44 166 ALA A C 1
ATOM 1279 O O . ALA A 1 166 ? -0.732 -0.148 -9.076 1.00 96.44 166 ALA A O 1
ATOM 1280 N N . VAL A 1 167 ? -1.495 -2.004 -10.083 1.00 95.19 167 VAL A N 1
ATOM 1281 C CA . VAL A 1 167 ? -1.860 -1.367 -11.353 1.00 95.19 167 VAL A CA 1
ATOM 1282 C C . VAL A 1 167 ? -3.349 -1.494 -11.593 1.00 95.19 167 VAL A C 1
ATOM 1284 O O . VAL A 1 167 ? -3.987 -2.427 -11.108 1.00 95.19 167 VAL A O 1
ATOM 1287 N N . ARG A 1 168 ? -3.916 -0.556 -12.353 1.00 94.25 168 ARG A N 1
ATOM 1288 C CA . ARG A 1 168 ? -5.311 -0.664 -12.781 1.00 94.25 168 ARG A CA 1
ATOM 1289 C C . ARG A 1 168 ? -5.478 -1.903 -13.644 1.00 94.25 168 ARG A C 1
ATOM 1291 O O . ARG A 1 168 ? -4.663 -2.136 -14.541 1.00 94.25 168 ARG A O 1
ATOM 1298 N N . ARG A 1 169 ? -6.541 -2.663 -13.398 1.00 93.12 169 ARG A N 1
ATOM 1299 C CA . ARG A 1 169 ? -6.805 -3.926 -14.098 1.00 93.12 169 ARG A CA 1
ATOM 1300 C C . ARG A 1 169 ? -6.935 -3.716 -15.606 1.00 93.12 169 ARG A C 1
ATOM 1302 O O . ARG A 1 169 ? -6.449 -4.529 -16.376 1.00 93.12 169 ARG A O 1
ATOM 1309 N N . GLU A 1 170 ? -7.478 -2.572 -16.019 1.00 92.06 170 GLU A N 1
ATOM 1310 C CA . GLU A 1 170 ? -7.622 -2.177 -17.426 1.00 92.06 170 GLU A CA 1
ATOM 1311 C C . GLU A 1 170 ? -6.281 -1.872 -18.123 1.00 92.06 170 GLU A C 1
ATOM 1313 O O . GLU A 1 170 ? -6.229 -1.756 -19.343 1.00 92.06 170 GLU A O 1
ATOM 1318 N N . THR A 1 171 ? -5.199 -1.707 -17.356 1.00 88.81 171 THR A N 1
ATOM 1319 C CA . THR A 1 171 ? -3.841 -1.432 -17.863 1.00 88.81 171 THR A CA 1
ATOM 1320 C C . THR A 1 171 ? -2.880 -2.602 -17.667 1.00 88.81 171 THR A C 1
ATOM 1322 O O . THR A 1 171 ? -1.694 -2.484 -17.983 1.00 88.81 171 THR A O 1
ATOM 1325 N N . MET A 1 172 ? -3.365 -3.712 -17.108 1.00 89.19 172 MET A N 1
ATOM 1326 C CA . MET A 1 172 ? -2.561 -4.906 -16.900 1.00 89.19 172 MET A CA 1
ATOM 1327 C C . MET A 1 172 ? -2.248 -5.558 -18.256 1.00 89.19 172 MET A C 1
ATOM 1329 O O . MET A 1 172 ? -3.154 -5.685 -19.075 1.00 89.19 172 MET A O 1
ATOM 1333 N N . PRO A 1 173 ? -0.993 -5.965 -18.519 1.00 87.44 173 PRO A N 1
ATOM 1334 C CA . PRO A 1 173 ? -0.681 -6.735 -19.718 1.00 87.44 173 PRO A CA 1
ATOM 1335 C C . PRO A 1 173 ? -1.392 -8.092 -19.705 1.00 87.44 173 PRO A C 1
ATOM 1337 O O . PRO A 1 173 ? -1.388 -8.762 -18.672 1.00 87.44 173 PRO A O 1
ATOM 1340 N N . ASP A 1 174 ? -1.918 -8.517 -20.857 1.00 87.00 174 ASP A N 1
ATOM 1341 C CA . ASP A 1 174 ? -2.542 -9.841 -21.018 1.00 87.00 174 ASP A CA 1
ATOM 1342 C C . ASP A 1 174 ? -1.533 -10.975 -20.798 1.00 87.00 174 ASP A C 1
ATOM 1344 O O . ASP A 1 174 ? -1.849 -12.012 -20.217 1.00 87.00 174 ASP A O 1
ATOM 1348 N N . GLU A 1 175 ? -0.288 -10.752 -21.225 1.00 88.94 175 GLU A N 1
ATOM 1349 C CA . GLU A 1 175 ? 0.806 -11.699 -21.075 1.00 88.94 175 GLU A CA 1
ATOM 1350 C C . GLU A 1 175 ? 2.061 -11.022 -20.532 1.00 88.94 175 GLU A C 1
ATOM 1352 O O . GLU A 1 175 ? 2.408 -9.882 -20.859 1.00 88.94 175 GLU A O 1
ATOM 1357 N N . VAL A 1 176 ? 2.778 -11.765 -19.693 1.00 89.62 176 VAL A N 1
ATOM 1358 C CA . VAL A 1 176 ? 4.003 -11.307 -19.052 1.00 89.62 176 VAL A CA 1
ATOM 1359 C C . VAL A 1 176 ? 5.059 -12.396 -19.174 1.00 89.62 176 VAL A C 1
ATOM 1361 O O . VAL A 1 176 ? 4.915 -13.479 -18.613 1.00 89.62 176 VAL A O 1
ATOM 1364 N N . THR A 1 177 ? 6.161 -12.100 -19.865 1.00 92.31 177 THR A N 1
ATOM 1365 C CA . THR A 1 177 ? 7.295 -13.028 -19.971 1.00 92.31 177 THR A CA 1
ATOM 1366 C C . THR A 1 177 ? 7.918 -13.272 -18.598 1.00 92.31 177 THR A C 1
ATOM 1368 O O . THR A 1 177 ? 8.471 -12.351 -17.991 1.00 92.31 177 THR A O 1
ATOM 1371 N N . GLN A 1 178 ? 7.850 -14.508 -18.110 1.00 94.00 178 GLN A N 1
ATOM 1372 C CA . GLN A 1 178 ? 8.425 -14.898 -16.824 1.00 94.00 178 GLN A CA 1
ATOM 1373 C C . GLN A 1 178 ? 9.902 -15.272 -16.967 1.00 94.00 178 GLN A C 1
ATOM 1375 O O . GLN A 1 178 ? 10.300 -15.913 -17.936 1.00 94.00 178 GLN A O 1
ATOM 1380 N N . PHE A 1 179 ? 10.718 -14.871 -15.993 1.00 95.44 179 PHE A N 1
ATOM 1381 C CA . PHE A 1 179 ? 12.119 -15.276 -15.882 1.00 95.44 179 PHE A CA 1
ATOM 1382 C C . PHE A 1 179 ? 12.597 -15.177 -14.421 1.00 95.44 179 PHE A C 1
ATOM 1384 O O . PHE A 1 179 ? 12.048 -14.379 -13.650 1.00 95.44 179 PHE A O 1
ATOM 1391 N N . PRO A 1 180 ? 13.615 -15.959 -14.011 1.00 96.12 180 PRO A N 1
ATOM 1392 C CA . PRO A 1 180 ? 14.143 -15.910 -12.649 1.00 96.12 180 PRO A CA 1
ATOM 1393 C C . PRO A 1 180 ? 14.572 -14.494 -12.244 1.00 96.12 180 PRO A C 1
ATOM 1395 O O . PRO A 1 180 ? 15.281 -13.811 -12.979 1.00 96.12 180 PRO A O 1
ATOM 1398 N N . GLY A 1 181 ? 14.126 -14.035 -11.071 1.00 94.56 181 GLY A N 1
ATOM 1399 C CA . GLY A 1 181 ? 14.451 -12.699 -10.557 1.00 94.56 181 GLY A CA 1
ATOM 1400 C C . GLY A 1 181 ? 13.655 -11.545 -11.178 1.00 94.56 181 GLY A C 1
ATOM 1401 O O . GLY A 1 181 ? 13.893 -10.395 -10.807 1.00 94.56 181 GLY A O 1
ATOM 1402 N N . ARG A 1 182 ? 12.680 -11.817 -12.062 1.00 94.62 182 ARG A N 1
ATOM 1403 C CA . ARG A 1 182 ? 11.829 -10.791 -12.689 1.00 94.62 182 ARG A CA 1
ATOM 1404 C C . ARG A 1 182 ? 11.233 -9.816 -11.679 1.00 94.62 182 ARG A C 1
ATOM 1406 O O . ARG A 1 182 ? 11.410 -8.612 -11.838 1.00 94.62 182 ARG A O 1
ATOM 1413 N N . GLY A 1 183 ? 10.547 -10.325 -10.655 1.00 92.31 183 GLY A N 1
ATOM 1414 C CA . GLY A 1 183 ? 9.865 -9.483 -9.669 1.00 92.31 183 GLY A CA 1
ATOM 1415 C C . GLY A 1 183 ? 10.828 -8.524 -8.970 1.00 92.31 183 GLY A C 1
ATOM 1416 O O . GLY A 1 183 ? 10.531 -7.341 -8.835 1.00 92.31 183 GLY A O 1
ATOM 1417 N N . TRP A 1 184 ? 12.028 -8.996 -8.614 1.00 94.19 184 TRP A N 1
ATOM 1418 C CA . TRP A 1 184 ? 13.074 -8.143 -8.047 1.00 94.19 184 TRP A CA 1
ATOM 1419 C C . TRP A 1 184 ? 13.549 -7.096 -9.055 1.00 94.19 184 TRP A C 1
ATOM 1421 O O . TRP A 1 184 ? 13.554 -5.912 -8.739 1.00 94.19 184 TRP A O 1
ATOM 1431 N N . LEU A 1 185 ? 13.884 -7.497 -10.283 1.00 96.56 185 LEU A N 1
ATOM 1432 C CA . LEU A 1 185 ? 14.374 -6.574 -11.307 1.00 96.56 185 LEU A CA 1
ATOM 1433 C C . LEU A 1 185 ? 13.341 -5.479 -11.619 1.00 96.56 185 LEU A C 1
ATOM 1435 O O . LEU A 1 185 ? 13.674 -4.300 -11.671 1.00 96.56 185 LEU A O 1
ATOM 1439 N N . MET A 1 186 ? 12.076 -5.864 -11.782 1.00 95.56 186 MET A N 1
ATOM 1440 C CA . MET A 1 186 ? 10.986 -4.975 -12.188 1.00 95.56 186 MET A CA 1
ATOM 1441 C C . MET A 1 186 ? 10.455 -4.086 -11.054 1.00 95.56 186 MET A C 1
ATOM 1443 O O . MET A 1 186 ? 9.867 -3.042 -11.344 1.00 95.56 186 MET A O 1
ATOM 1447 N N . SER A 1 187 ? 10.655 -4.465 -9.787 1.00 95.06 187 SER A N 1
ATOM 1448 C CA . SER A 1 187 ? 10.287 -3.642 -8.622 1.00 95.06 187 SER A CA 1
ATOM 1449 C C . SER A 1 187 ? 11.452 -2.841 -8.050 1.00 95.06 187 SER A C 1
ATOM 1451 O O . 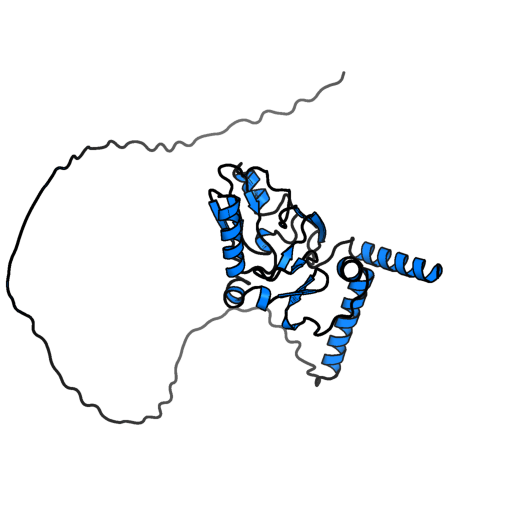SER A 1 187 ? 11.228 -1.757 -7.526 1.00 95.06 187 SER A O 1
ATOM 1453 N N . ARG A 1 188 ? 12.694 -3.335 -8.126 1.00 96.06 188 ARG A N 1
ATOM 1454 C CA . ARG A 1 188 ? 13.833 -2.762 -7.389 1.00 96.06 188 ARG A CA 1
ATOM 1455 C C . ARG A 1 188 ? 14.851 -2.022 -8.250 1.00 96.06 188 ARG A C 1
ATOM 1457 O O . ARG A 1 188 ? 15.593 -1.226 -7.684 1.00 96.06 188 ARG A O 1
ATOM 1464 N N . SER A 1 189 ? 14.899 -2.236 -9.569 1.00 97.69 189 SER A N 1
ATOM 1465 C CA . SER A 1 189 ? 15.845 -1.516 -10.435 1.00 97.69 189 SER A CA 1
ATOM 1466 C C . SER A 1 189 ? 15.313 -0.144 -10.850 1.00 97.69 189 SER A C 1
ATOM 1468 O O . SER A 1 189 ? 14.279 -0.020 -11.515 1.00 97.69 189 SER A O 1
ATOM 1470 N N . HIS A 1 190 ? 16.076 0.894 -10.519 1.00 98.12 190 HIS A N 1
ATOM 1471 C CA . HIS A 1 190 ? 15.817 2.264 -10.949 1.00 98.12 190 HIS A CA 1
ATOM 1472 C C . HIS A 1 190 ? 16.079 2.460 -12.443 1.00 98.12 190 HIS A C 1
ATOM 1474 O O . HIS A 1 190 ? 15.329 3.180 -13.108 1.00 98.12 190 HIS A O 1
ATOM 1480 N N . ALA A 1 191 ? 17.093 1.791 -12.999 1.00 98.19 191 ALA A N 1
ATOM 1481 C CA . ALA A 1 191 ? 17.369 1.840 -14.431 1.00 98.19 191 ALA A CA 1
ATOM 1482 C C . ALA A 1 191 ? 16.216 1.235 -15.246 1.00 98.19 191 ALA A C 1
ATOM 1484 O O . ALA A 1 191 ? 15.745 1.849 -16.206 1.00 98.19 191 ALA A O 1
ATOM 1485 N N . VAL A 1 192 ? 15.706 0.067 -14.838 1.00 97.25 192 VAL A N 1
ATOM 1486 C CA . VAL A 1 192 ? 14.562 -0.583 -15.500 1.00 97.25 192 VAL A CA 1
ATOM 1487 C C . VAL A 1 192 ? 13.296 0.258 -15.359 1.00 97.25 192 VAL A C 1
ATOM 1489 O O . VAL A 1 192 ? 12.576 0.444 -16.343 1.00 97.25 192 VAL A O 1
ATOM 1492 N N . TYR A 1 193 ? 13.036 0.821 -14.176 1.00 96.62 193 TYR A N 1
ATOM 1493 C CA . TYR A 1 193 ? 11.910 1.732 -13.972 1.00 96.62 193 TYR A CA 1
ATOM 1494 C C . TYR A 1 193 ? 11.986 2.959 -14.900 1.00 96.62 193 TYR A C 1
ATOM 1496 O O . TYR A 1 193 ? 11.011 3.289 -15.585 1.00 96.62 193 TYR A O 1
ATOM 1504 N N . ALA A 1 194 ? 13.154 3.602 -14.989 1.00 96.69 194 ALA A N 1
ATOM 1505 C CA . ALA A 1 194 ? 13.367 4.754 -15.859 1.00 96.69 194 ALA A CA 1
ATOM 1506 C C . ALA A 1 194 ? 13.196 4.404 -17.345 1.00 96.69 194 ALA A C 1
ATOM 1508 O O . ALA A 1 194 ? 12.537 5.151 -18.076 1.00 96.69 194 ALA A O 1
ATOM 1509 N N . LEU A 1 195 ? 13.725 3.256 -17.778 1.00 96.25 195 LEU A N 1
ATOM 1510 C CA . LEU A 1 195 ? 13.564 2.759 -19.143 1.00 96.25 195 LEU A CA 1
ATOM 1511 C C . LEU A 1 195 ? 12.087 2.519 -19.478 1.00 96.25 195 LEU A C 1
ATOM 1513 O O . LEU A 1 195 ? 11.607 3.014 -20.497 1.00 96.25 195 LEU A O 1
ATOM 1517 N N . ARG A 1 196 ? 11.344 1.821 -18.607 1.00 92.50 196 ARG A N 1
ATOM 1518 C CA . ARG A 1 196 ? 9.902 1.577 -18.791 1.00 92.50 196 ARG A CA 1
ATOM 1519 C C . ARG A 1 196 ? 9.146 2.892 -18.933 1.00 92.50 196 ARG A C 1
ATOM 1521 O O . ARG A 1 196 ? 8.418 3.074 -19.905 1.00 92.50 196 ARG A O 1
ATOM 1528 N N . ARG A 1 197 ? 9.361 3.841 -18.016 1.00 92.00 197 ARG A N 1
ATOM 1529 C CA . ARG A 1 197 ? 8.714 5.162 -18.063 1.00 92.00 197 ARG A CA 1
ATOM 1530 C C . ARG A 1 197 ? 8.996 5.894 -19.377 1.00 92.00 197 ARG A C 1
ATOM 1532 O O . ARG A 1 197 ? 8.087 6.490 -19.951 1.00 92.00 197 ARG A O 1
ATOM 1539 N N . TRP A 1 198 ? 10.235 5.847 -19.860 1.00 93.38 198 TRP A N 1
ATOM 1540 C CA . TRP A 1 198 ? 10.617 6.472 -21.124 1.00 93.38 198 TRP A CA 1
ATOM 1541 C C . TRP A 1 198 ? 9.956 5.806 -22.339 1.00 93.38 198 TRP A C 1
ATOM 1543 O O . TRP A 1 198 ? 9.457 6.508 -23.221 1.00 93.38 198 TRP A O 1
ATOM 1553 N N . LEU A 1 199 ? 9.896 4.471 -22.369 1.00 91.19 199 LEU A N 1
ATOM 1554 C CA . LEU A 1 199 ? 9.224 3.717 -23.431 1.00 91.19 199 LEU A CA 1
ATOM 1555 C C . LEU A 1 199 ? 7.724 4.033 -23.483 1.00 91.19 199 LEU A C 1
ATOM 1557 O O . LEU A 1 199 ? 7.210 4.359 -24.554 1.00 91.19 199 LEU A O 1
ATOM 1561 N N . TYR A 1 200 ? 7.041 4.023 -22.335 1.00 84.25 200 TYR A N 1
ATOM 1562 C CA . TYR A 1 200 ? 5.616 4.361 -22.263 1.00 84.25 200 TYR A CA 1
ATOM 1563 C C . TYR A 1 200 ? 5.343 5.816 -22.654 1.00 84.25 200 TYR A C 1
ATOM 1565 O O . TYR A 1 200 ? 4.436 6.070 -23.442 1.00 84.25 200 TYR A O 1
ATOM 1573 N N . GLY A 1 201 ? 6.170 6.765 -22.201 1.00 82.06 201 GLY A N 1
ATOM 1574 C CA . GLY A 1 201 ? 6.037 8.171 -22.600 1.00 82.06 201 GLY A CA 1
ATOM 1575 C C . GLY A 1 201 ? 6.250 8.407 -24.102 1.00 82.06 201 GLY A C 1
ATOM 1576 O O . GLY A 1 201 ? 5.671 9.322 -24.683 1.00 82.06 201 GLY A O 1
ATOM 1577 N N . ARG A 1 202 ? 7.055 7.575 -24.775 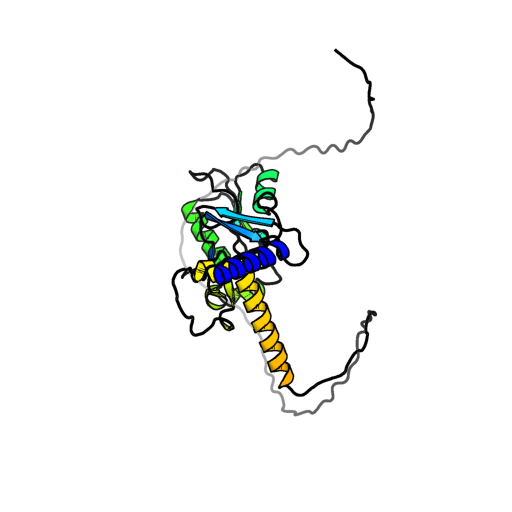1.00 76.56 202 ARG A N 1
ATOM 1578 C CA . ARG A 1 202 ? 7.182 7.614 -26.241 1.00 76.56 202 ARG A CA 1
ATOM 1579 C C . ARG A 1 202 ? 5.974 7.017 -26.952 1.00 76.56 202 ARG A C 1
ATOM 1581 O O . ARG A 1 202 ? 5.588 7.543 -27.993 1.00 76.56 202 ARG A O 1
ATOM 1588 N N . ALA A 1 203 ? 5.400 5.940 -26.422 1.00 71.88 203 ALA A N 1
ATOM 1589 C CA . ALA A 1 203 ? 4.219 5.308 -27.001 1.00 71.88 203 ALA A CA 1
ATOM 1590 C C . ALA A 1 203 ? 3.009 6.258 -26.989 1.00 71.88 203 ALA A C 1
ATOM 1592 O O . ALA A 1 203 ? 2.348 6.403 -28.015 1.00 71.88 203 ALA A O 1
ATOM 1593 N N . THR A 1 204 ? 2.787 6.988 -25.891 1.00 65.88 204 THR A N 1
ATOM 1594 C CA . THR A 1 204 ? 1.714 7.995 -25.804 1.00 65.88 204 THR A CA 1
ATOM 1595 C C . THR A 1 204 ? 1.925 9.140 -26.796 1.00 65.88 204 THR A C 1
ATOM 1597 O O . THR A 1 204 ? 1.013 9.483 -27.542 1.00 65.88 204 THR A O 1
ATOM 1600 N N . ASN A 1 205 ? 3.154 9.660 -26.902 1.00 57.75 205 ASN A N 1
ATOM 1601 C CA . ASN A 1 205 ? 3.476 10.743 -27.840 1.00 57.75 205 ASN A CA 1
ATOM 1602 C C . ASN A 1 205 ? 3.381 10.312 -29.318 1.00 57.75 205 ASN A C 1
ATOM 1604 O O . ASN A 1 205 ? 3.102 11.137 -30.184 1.00 57.75 205 ASN A O 1
ATOM 1608 N N . ARG A 1 206 ? 3.613 9.028 -29.633 1.00 53.81 206 ARG A N 1
ATOM 1609 C CA . ARG A 1 206 ? 3.421 8.480 -30.989 1.00 53.81 206 ARG A CA 1
ATOM 1610 C C . ARG A 1 206 ? 1.950 8.209 -31.310 1.00 53.81 206 ARG A C 1
ATOM 1612 O O . ARG A 1 206 ? 1.554 8.421 -32.450 1.00 53.81 206 ARG A O 1
ATOM 1619 N N . GLY A 1 207 ? 1.148 7.797 -30.326 1.00 45.06 207 GLY A N 1
ATOM 1620 C CA . GLY A 1 207 ? -0.304 7.651 -30.472 1.00 45.06 207 GLY A CA 1
ATOM 1621 C C . GLY A 1 207 ? -1.009 8.988 -30.725 1.00 45.06 207 GLY A C 1
ATOM 1622 O O . GLY A 1 207 ? -1.895 9.064 -31.569 1.00 45.06 207 GLY A O 1
ATOM 1623 N N . GLU A 1 208 ? -0.552 10.068 -30.084 1.00 44.56 208 GLU A N 1
ATOM 1624 C CA . GLU A 1 208 ? -1.047 11.426 -30.356 1.00 44.56 208 GLU A CA 1
ATOM 1625 C C . GLU A 1 208 ? -0.557 11.993 -31.700 1.00 44.56 208 GLU A C 1
ATOM 1627 O O . GLU A 1 208 ? -1.253 12.799 -32.309 1.00 44.56 208 GLU A O 1
ATOM 1632 N N . ALA A 1 209 ? 0.589 11.538 -32.221 1.00 36.78 209 ALA A N 1
ATOM 1633 C CA . ALA A 1 209 ? 1.071 11.921 -33.553 1.00 36.78 209 ALA A CA 1
ATOM 1634 C C . ALA A 1 209 ? 0.301 11.247 -34.714 1.00 36.78 209 ALA A C 1
ATOM 1636 O O . ALA A 1 209 ? 0.441 11.675 -35.858 1.00 36.78 209 ALA A O 1
ATOM 1637 N N . GLY A 1 210 ? -0.519 10.226 -34.429 1.00 34.56 210 GLY A N 1
ATOM 1638 C CA . GLY A 1 210 ? -1.472 9.617 -35.370 1.00 34.56 210 GLY A CA 1
ATOM 1639 C C . GLY A 1 210 ? -2.907 10.147 -35.242 1.00 34.56 210 GLY A C 1
ATOM 1640 O O . GLY A 1 210 ? -3.774 9.769 -36.027 1.00 34.56 210 GLY A O 1
ATOM 1641 N N .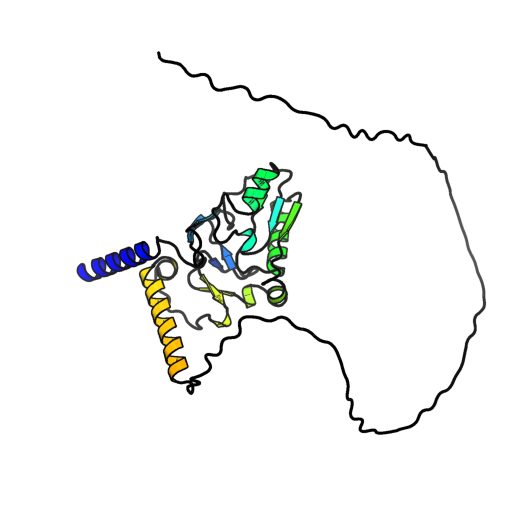 GLY A 1 211 ? -3.170 11.024 -34.268 1.00 30.48 211 GLY A N 1
ATOM 1642 C CA . GLY A 1 211 ? -4.448 11.703 -34.082 1.00 30.48 211 GLY A CA 1
ATOM 1643 C C . GLY A 1 211 ? -4.408 13.096 -34.700 1.00 30.48 211 GLY A C 1
ATOM 1644 O O . GLY A 1 211 ? -3.530 13.897 -34.391 1.00 30.48 211 GLY A O 1
ATOM 1645 N N . CYS A 1 212 ? -5.364 13.385 -35.583 1.00 25.52 212 CYS A N 1
ATOM 1646 C CA . CYS A 1 212 ? -5.562 14.682 -36.227 1.00 25.52 212 CYS A CA 1
ATOM 1647 C C . CYS A 1 212 ? -5.269 15.859 -35.279 1.00 25.52 212 CYS A C 1
ATOM 1649 O O . CYS A 1 212 ? -5.899 16.017 -34.231 1.00 25.52 212 CYS A O 1
ATOM 1651 N N . SER A 1 213 ? -4.315 16.704 -35.673 1.00 28.11 213 SER A N 1
ATOM 1652 C CA . SER A 1 213 ? -3.893 17.871 -34.912 1.00 28.11 213 SER A CA 1
ATOM 1653 C C . SER A 1 213 ? -5.073 18.797 -34.610 1.00 28.11 213 SER A C 1
ATOM 1655 O O . SER A 1 213 ? -5.667 19.364 -35.526 1.00 28.11 213 SER A O 1
ATOM 1657 N N . ILE A 1 214 ? -5.340 19.055 -33.332 1.00 33.91 214 ILE A N 1
ATOM 1658 C CA . ILE A 1 214 ? -6.067 20.255 -32.911 1.00 33.91 214 ILE A CA 1
ATOM 1659 C C . ILE A 1 214 ? -5.051 21.173 -32.234 1.00 33.91 214 ILE A C 1
ATOM 1661 O O . ILE A 1 214 ? -4.978 21.302 -31.013 1.00 33.91 214 ILE A O 1
ATOM 1665 N N . ARG A 1 215 ? -4.219 21.823 -33.054 1.00 33.19 215 ARG A N 1
ATOM 1666 C CA . ARG A 1 215 ? -3.502 23.020 -32.613 1.00 33.19 215 ARG A CA 1
ATOM 1667 C C . ARG A 1 215 ? -4.525 24.131 -32.406 1.00 33.19 215 ARG A C 1
ATOM 1669 O O . ARG A 1 215 ? -5.176 24.564 -33.348 1.00 33.19 215 ARG A O 1
ATOM 1676 N N . GLY A 1 216 ? -4.557 24.662 -31.189 1.00 29.39 216 GLY A N 1
ATOM 1677 C CA . GLY A 1 216 ? -4.908 26.060 -30.966 1.00 29.39 216 GLY A CA 1
ATOM 1678 C C . GLY A 1 216 ? -6.124 26.292 -30.083 1.00 29.39 216 GLY A C 1
ATOM 1679 O O . GLY A 1 216 ? -7.227 26.499 -30.575 1.00 29.39 216 GLY A O 1
ATOM 1680 N N . ARG A 1 217 ? -5.881 26.439 -28.777 1.00 29.20 217 ARG A N 1
ATOM 1681 C CA . ARG A 1 217 ? -6.478 27.536 -27.999 1.00 29.20 217 ARG A CA 1
ATOM 1682 C C . ARG A 1 217 ? -5.712 27.765 -26.697 1.00 29.20 217 ARG A C 1
ATOM 1684 O O . ARG A 1 217 ? -6.097 27.334 -25.620 1.00 29.20 217 ARG A O 1
ATOM 1691 N N . ARG A 1 218 ? -4.637 28.553 -26.799 1.00 35.25 218 ARG A N 1
ATOM 1692 C CA . ARG A 1 218 ? -4.255 29.454 -25.708 1.00 35.25 218 ARG A CA 1
ATOM 1693 C C . ARG A 1 218 ? -5.353 30.512 -25.597 1.00 35.25 218 ARG A C 1
ATOM 1695 O O . ARG A 1 218 ? -5.409 31.407 -26.435 1.00 35.25 218 ARG A O 1
ATOM 1702 N N . ARG A 1 219 ? -6.197 30.447 -24.567 1.00 33.50 219 ARG A N 1
ATOM 1703 C CA . ARG A 1 219 ? -6.848 31.639 -24.007 1.00 33.50 219 ARG A CA 1
ATOM 1704 C C . ARG A 1 219 ? -6.895 31.539 -22.488 1.00 33.50 219 ARG A C 1
ATOM 1706 O O . ARG A 1 219 ? -7.380 30.570 -21.922 1.00 33.50 219 ARG A O 1
ATOM 1713 N N . ARG A 1 220 ? -6.338 32.585 -21.880 1.00 33.12 220 ARG A N 1
ATOM 1714 C CA . ARG A 1 220 ? -6.421 32.959 -20.470 1.00 33.12 220 ARG A CA 1
ATOM 1715 C C . ARG A 1 220 ? -7.884 33.018 -20.022 1.00 33.12 220 ARG A C 1
ATOM 1717 O O . ARG A 1 220 ? -8.699 33.577 -20.749 1.00 33.12 220 ARG A O 1
ATOM 1724 N N . ALA A 1 221 ? -8.163 32.575 -18.802 1.00 30.34 221 ALA A N 1
ATOM 1725 C CA . ALA A 1 221 ? -9.270 33.091 -18.001 1.00 30.34 221 ALA A CA 1
ATOM 1726 C C . ALA A 1 221 ? -8.967 32.865 -16.512 1.00 30.34 221 ALA A C 1
ATOM 1728 O O . ALA A 1 221 ? -9.403 31.895 -15.903 1.00 30.34 221 ALA A O 1
ATOM 1729 N N . ALA A 1 222 ? -8.174 33.773 -15.945 1.00 32.16 222 ALA A N 1
ATOM 1730 C CA . ALA A 1 222 ? -8.188 34.034 -14.516 1.00 32.16 222 ALA A CA 1
ATOM 1731 C C . ALA A 1 222 ? -9.280 35.078 -14.246 1.00 32.16 222 ALA A C 1
ATOM 1733 O O . ALA A 1 222 ? -9.308 36.114 -14.907 1.00 32.16 222 ALA A O 1
ATOM 1734 N N . GLY A 1 223 ? -10.134 34.796 -13.262 1.00 28.00 223 GLY A N 1
ATOM 1735 C CA . GLY A 1 223 ? -10.952 35.780 -12.558 1.00 28.00 223 GLY A CA 1
ATOM 1736 C C . GLY A 1 223 ? -12.211 36.262 -13.280 1.00 28.00 223 GLY A C 1
ATOM 1737 O O . GLY A 1 223 ? -12.152 37.137 -14.135 1.00 28.00 223 GLY A O 1
ATOM 1738 N N . ARG A 1 224 ? -13.375 35.806 -12.811 1.00 28.80 224 ARG A N 1
ATOM 1739 C CA . ARG A 1 224 ? -14.319 36.644 -12.046 1.00 28.80 224 ARG A CA 1
ATOM 1740 C C . ARG A 1 224 ? -15.617 35.882 -11.795 1.00 28.80 224 ARG A C 1
ATOM 1742 O O . ARG A 1 224 ? -16.298 35.423 -12.704 1.00 28.80 224 ARG A O 1
ATOM 1749 N N . THR A 1 225 ? -15.929 35.793 -10.514 1.00 36.38 225 THR A N 1
ATOM 1750 C CA . THR A 1 225 ? -17.248 35.563 -9.943 1.00 36.38 225 THR A CA 1
ATOM 1751 C C . THR A 1 225 ? -18.305 36.449 -10.603 1.00 36.38 225 THR A C 1
ATOM 1753 O O . THR A 1 225 ? -18.157 37.666 -10.659 1.00 36.38 225 THR A O 1
ATOM 1756 N N . SER A 1 226 ? -19.402 35.850 -11.058 1.00 28.55 226 SER A N 1
ATOM 1757 C CA . SER A 1 226 ? -20.744 36.429 -10.921 1.00 28.55 226 SER A CA 1
ATOM 1758 C C . SER A 1 226 ? -21.802 35.400 -11.317 1.00 28.55 226 SER A C 1
ATOM 1760 O O . SER A 1 226 ? -21.871 34.928 -12.446 1.00 28.55 226 SER A O 1
ATOM 1762 N N . CYS A 1 227 ? -22.637 35.052 -10.344 1.00 31.48 227 CYS A N 1
ATOM 1763 C CA . CYS A 1 227 ? -23.989 34.580 -10.597 1.00 31.48 227 CYS A CA 1
ATOM 1764 C C . CYS A 1 227 ? -24.835 35.815 -10.952 1.00 31.48 227 CYS A C 1
ATOM 1766 O O . CYS A 1 227 ? -24.655 36.861 -10.321 1.00 31.48 227 CYS A O 1
ATOM 1768 N N . PRO A 1 228 ? -25.778 35.711 -11.899 1.00 39.09 228 PRO A N 1
ATOM 1769 C CA . PRO A 1 228 ? -27.128 36.070 -11.492 1.00 39.09 228 PRO A CA 1
ATOM 1770 C C . PRO A 1 228 ? -28.211 35.117 -12.004 1.00 39.09 228 PRO A C 1
ATOM 1772 O O . PRO A 1 228 ? -28.140 34.497 -13.064 1.00 39.09 228 PRO A O 1
ATOM 1775 N N . ARG A 1 229 ? -29.251 35.055 -11.175 1.00 32.53 229 ARG A N 1
ATOM 1776 C CA . ARG A 1 229 ? -30.541 34.401 -11.368 1.00 32.53 229 ARG A CA 1
ATOM 1777 C C . ARG A 1 229 ? -31.329 34.962 -12.563 1.00 32.53 229 ARG A C 1
ATOM 1779 O O . ARG A 1 229 ? -31.281 36.154 -12.830 1.00 32.53 229 ARG A O 1
ATOM 1786 N N . ALA A 1 230 ? -32.209 34.087 -13.064 1.00 31.00 230 ALA A N 1
ATOM 1787 C CA . ALA A 1 230 ? -33.531 34.342 -13.657 1.00 31.00 230 ALA A CA 1
ATOM 1788 C C . ALA A 1 230 ? -33.608 35.032 -15.034 1.00 31.00 230 ALA A C 1
ATOM 1790 O O . ALA A 1 230 ? -33.227 36.179 -15.195 1.00 31.00 230 ALA A O 1
ATOM 1791 N N . CYS A 1 231 ? -34.288 34.406 -16.002 1.00 27.14 231 CYS A N 1
ATOM 1792 C CA . CYS A 1 231 ? -35.715 34.642 -16.281 1.00 27.14 231 CYS A CA 1
ATOM 1793 C C . CYS A 1 231 ? -36.160 33.829 -17.519 1.00 27.14 231 CYS A C 1
ATOM 1795 O O . CYS A 1 231 ? -35.345 33.325 -18.284 1.00 27.14 231 CYS A O 1
ATOM 1797 N N . GLY A 1 232 ? -37.468 33.615 -17.654 1.00 26.34 232 GLY A N 1
ATOM 1798 C CA . GLY A 1 232 ? -38.073 32.559 -18.463 1.00 26.34 232 GLY A CA 1
ATOM 1799 C C . GLY A 1 232 ? -38.000 32.716 -19.986 1.00 26.34 232 GLY A C 1
ATOM 1800 O O . GLY A 1 232 ? -37.876 33.809 -20.520 1.00 26.34 232 GLY A O 1
ATOM 1801 N N . ARG A 1 233 ? -38.268 31.608 -20.691 1.00 30.61 233 ARG A N 1
ATOM 1802 C CA . ARG A 1 233 ? -39.433 31.499 -21.593 1.00 30.61 233 ARG A CA 1
ATOM 1803 C C . ARG A 1 233 ? -39.647 30.053 -22.051 1.00 30.61 233 ARG A C 1
ATOM 1805 O O . ARG A 1 233 ? -38.948 29.525 -22.906 1.00 30.61 233 ARG A O 1
ATOM 1812 N N . ARG A 1 234 ? -40.698 29.436 -21.502 1.00 33.28 234 ARG A N 1
ATOM 1813 C CA . ARG A 1 234 ? -41.366 28.256 -22.068 1.00 33.28 234 ARG A CA 1
ATOM 1814 C C . ARG A 1 234 ? -42.061 28.656 -23.375 1.00 33.28 234 ARG A C 1
ATOM 1816 O O . ARG A 1 234 ? -42.907 29.549 -23.352 1.00 33.28 234 ARG A O 1
ATOM 1823 N N . ARG A 1 235 ? -41.817 27.934 -24.472 1.00 35.03 235 ARG A N 1
ATOM 1824 C CA . ARG A 1 235 ? -42.772 27.830 -25.589 1.00 35.03 235 ARG A CA 1
ATOM 1825 C C . ARG A 1 235 ? -43.564 26.531 -25.446 1.00 35.03 235 ARG A C 1
ATOM 1827 O O . ARG A 1 235 ? -43.017 25.438 -25.495 1.00 35.03 235 ARG A O 1
ATOM 1834 N N . ARG A 1 236 ? -44.872 26.691 -25.232 1.00 34.41 236 ARG A N 1
ATOM 1835 C CA . ARG A 1 236 ? -45.898 25.644 -25.280 1.00 34.41 236 ARG A CA 1
ATOM 1836 C C . ARG A 1 236 ? -46.069 25.152 -26.725 1.00 34.41 236 ARG A C 1
ATOM 1838 O O . ARG A 1 236 ? -46.290 25.968 -27.613 1.00 34.41 236 ARG A O 1
ATOM 1845 N N . ARG A 1 237 ? -46.133 23.835 -26.930 1.00 35.22 237 ARG A N 1
ATOM 1846 C CA . ARG A 1 237 ? -47.035 23.222 -27.918 1.00 35.22 237 ARG A CA 1
ATOM 1847 C C . ARG A 1 237 ? -47.938 22.254 -27.169 1.00 35.22 237 ARG A C 1
ATOM 1849 O O . ARG A 1 237 ? -47.467 21.385 -26.445 1.00 35.22 237 ARG A O 1
ATOM 1856 N N . GLY A 1 238 ? -49.236 22.516 -27.254 1.00 30.20 238 GLY A N 1
ATOM 1857 C CA . GLY A 1 238 ? -50.262 21.774 -26.544 1.00 30.20 238 GLY A CA 1
ATOM 1858 C C . GLY A 1 238 ? -50.673 20.501 -27.273 1.00 30.20 238 GLY A C 1
ATOM 1859 O O . GLY A 1 238 ? -50.674 20.441 -28.498 1.00 30.20 238 GLY A O 1
ATOM 1860 N N . ARG A 1 239 ? -51.148 19.532 -26.496 1.00 35.69 239 ARG A N 1
ATOM 1861 C CA . ARG A 1 239 ? -52.226 18.640 -26.914 1.00 35.69 239 ARG A CA 1
ATOM 1862 C C . ARG A 1 239 ? -53.163 18.452 -25.727 1.00 35.69 239 ARG A C 1
ATOM 1864 O O . ARG A 1 239 ? -52.785 17.923 -24.690 1.00 35.69 239 ARG A O 1
ATOM 1871 N N . ARG A 1 240 ? -54.376 18.982 -25.885 1.00 35.56 240 ARG A N 1
ATOM 1872 C CA . ARG A 1 240 ? -55.533 18.748 -25.018 1.00 35.56 240 ARG A CA 1
ATOM 1873 C C . ARG A 1 240 ? -55.999 17.305 -25.213 1.00 35.56 240 ARG A C 1
ATOM 1875 O O . ARG A 1 240 ? -56.247 16.939 -26.357 1.00 35.56 240 ARG A O 1
ATOM 1882 N N . ARG A 1 241 ? -56.265 16.570 -24.132 1.00 34.31 241 ARG A N 1
ATOM 1883 C CA . ARG A 1 241 ? -57.477 15.742 -24.000 1.00 34.31 241 ARG A CA 1
ATOM 1884 C C . ARG A 1 241 ? -57.978 15.798 -22.555 1.00 34.31 241 ARG A C 1
ATOM 1886 O O . ARG A 1 241 ? -57.217 16.059 -21.633 1.00 34.31 241 ARG A O 1
ATOM 1893 N N . ARG A 1 242 ? -59.304 15.746 -22.463 1.00 31.42 242 ARG A N 1
ATOM 1894 C CA . ARG A 1 242 ? -60.175 16.219 -21.387 1.00 31.42 242 ARG A CA 1
ATOM 1895 C C . ARG A 1 242 ? -60.215 15.277 -20.182 1.00 31.42 242 ARG A C 1
ATOM 1897 O O . ARG A 1 242 ? -59.875 14.107 -20.278 1.00 31.42 242 ARG A O 1
ATOM 1904 N N . ALA A 1 243 ? -60.672 15.872 -19.087 1.00 32.47 243 ALA A N 1
ATOM 1905 C CA . ALA A 1 243 ? -60.931 15.314 -17.774 1.00 32.47 243 ALA A CA 1
ATOM 1906 C C . ALA A 1 243 ? -62.129 14.352 -17.720 1.00 32.47 243 ALA A C 1
ATOM 1908 O O . ALA A 1 243 ? -63.053 14.467 -18.522 1.00 32.47 243 ALA A O 1
ATOM 1909 N N . SER A 1 244 ? -62.175 13.567 -16.645 1.00 30.77 244 SER A N 1
ATOM 1910 C CA . SER A 1 244 ? -63.403 13.325 -15.883 1.00 30.77 244 SER A CA 1
ATOM 1911 C C . SER A 1 244 ? -63.048 13.088 -14.413 1.00 30.77 244 SER A C 1
ATOM 1913 O O . SER A 1 244 ? -62.234 12.228 -14.087 1.00 30.77 244 SER A O 1
ATOM 1915 N N . VAL A 1 245 ? -63.643 13.911 -13.552 1.00 34.72 245 VAL A N 1
ATOM 1916 C CA . VAL A 1 245 ? -63.587 13.880 -12.088 1.00 34.72 245 VAL A CA 1
ATOM 1917 C C . VAL A 1 245 ? -64.871 13.222 -11.580 1.00 34.72 245 VAL A C 1
ATOM 1919 O O . VAL A 1 245 ? -65.948 13.596 -12.029 1.00 34.72 245 VAL A O 1
ATOM 1922 N N . ALA A 1 246 ? -64.757 12.325 -10.604 1.00 31.20 246 ALA A N 1
ATOM 1923 C CA . ALA A 1 246 ? -65.772 12.009 -9.588 1.00 31.20 246 ALA A CA 1
ATOM 1924 C C . ALA A 1 246 ? -64.976 11.461 -8.381 1.00 31.20 246 ALA A C 1
ATOM 1926 O O . ALA A 1 246 ? -64.139 10.587 -8.571 1.00 31.20 246 ALA A O 1
ATOM 1927 N N . GLY A 1 247 ? -64.963 12.068 -7.184 1.00 27.72 247 GLY A N 1
ATOM 1928 C CA . GLY A 1 247 ? -66.077 12.159 -6.224 1.00 27.72 247 GLY A CA 1
ATOM 1929 C C . GLY A 1 247 ? -66.294 10.770 -5.595 1.00 27.72 247 GLY A C 1
ATOM 1930 O O . GLY A 1 247 ? -66.475 9.828 -6.340 1.00 27.72 247 GLY A O 1
ATOM 1931 N N . LEU A 1 248 ? -66.279 10.495 -4.287 1.00 29.91 248 LEU A N 1
ATOM 1932 C CA . LEU A 1 248 ? -66.639 11.272 -3.106 1.00 29.91 248 LEU A CA 1
ATOM 1933 C C . LEU A 1 248 ? -66.188 10.504 -1.826 1.00 29.91 248 LEU A C 1
ATOM 1935 O O . LEU A 1 248 ? -66.280 9.286 -1.762 1.00 29.91 248 LEU A O 1
ATOM 1939 N N . ARG A 1 249 ? -65.759 11.251 -0.801 1.00 30.22 249 ARG A N 1
ATOM 1940 C CA . ARG A 1 249 ? -66.072 11.152 0.651 1.00 30.22 249 ARG A CA 1
ATOM 1941 C C . ARG A 1 249 ? -66.467 9.809 1.334 1.00 30.22 249 ARG A C 1
ATOM 1943 O O . ARG A 1 249 ? -67.560 9.305 1.149 1.00 30.22 249 ARG A O 1
ATOM 1950 N N . ALA A 1 250 ? -65.656 9.468 2.349 1.00 32.50 250 ALA A N 1
ATOM 1951 C CA . ALA A 1 250 ? -65.952 9.343 3.800 1.00 32.50 250 ALA A CA 1
ATOM 1952 C C . ALA A 1 250 ? -67.064 8.419 4.370 1.00 32.50 250 ALA A C 1
ATOM 1954 O O . ALA A 1 250 ? -68.242 8.661 4.140 1.00 32.50 250 ALA A O 1
ATOM 1955 N N . ARG A 1 251 ? -66.675 7.555 5.338 1.00 31.23 251 ARG A N 1
ATOM 1956 C CA . ARG A 1 251 ? -67.208 7.338 6.729 1.00 31.23 251 ARG A CA 1
ATOM 1957 C C . ARG A 1 251 ? -66.819 5.917 7.192 1.00 31.23 251 ARG A C 1
ATOM 1959 O O . ARG A 1 251 ? -67.050 4.969 6.466 1.00 31.23 251 ARG A O 1
ATOM 1966 N N . LYS A 1 252 ? -66.030 5.690 8.251 1.00 30.66 252 LYS A N 1
ATOM 1967 C CA . LYS A 1 252 ? -66.229 5.816 9.716 1.00 30.66 252 LYS A CA 1
ATOM 1968 C C . LYS A 1 252 ? -67.306 4.889 10.324 1.00 30.66 252 LYS A C 1
ATOM 1970 O O . LYS A 1 252 ? -68.497 5.131 10.163 1.00 30.66 252 LYS A O 1
ATOM 1975 N N . SER A 1 253 ? -66.822 4.015 11.222 1.00 30.95 253 SER A N 1
ATOM 1976 C CA . SER A 1 253 ? -67.528 3.304 12.312 1.00 30.95 253 SER A CA 1
ATOM 1977 C C . SER A 1 253 ? -68.313 2.051 11.879 1.00 30.95 253 SER A C 1
ATOM 1979 O O . SER A 1 253 ? -68.920 2.071 10.825 1.00 30.95 253 SER A O 1
ATOM 1981 N N . ARG A 1 254 ? -68.367 0.933 12.616 1.00 32.34 254 ARG A N 1
ATOM 1982 C CA . ARG A 1 254 ? -68.391 0.727 14.075 1.00 32.34 254 ARG A CA 1
ATOM 1983 C C . ARG A 1 254 ? -68.253 -0.789 14.355 1.00 32.34 254 ARG A C 1
ATOM 1985 O O . ARG A 1 254 ? -68.850 -1.547 13.613 1.00 32.34 254 ARG A O 1
ATOM 1992 N N . ARG A 1 255 ? -67.574 -1.142 15.467 1.00 31.92 255 ARG A N 1
ATOM 1993 C CA . ARG A 1 255 ? -67.959 -2.114 16.535 1.00 31.92 255 ARG A CA 1
ATOM 1994 C C . ARG A 1 255 ? -68.401 -3.543 16.106 1.00 31.92 255 ARG A C 1
ATOM 1996 O O . ARG A 1 255 ? -69.223 -3.686 15.228 1.00 31.92 255 ARG A O 1
ATOM 2003 N N . ARG A 1 256 ? -68.052 -4.641 16.790 1.00 31.12 256 ARG A N 1
ATOM 2004 C CA . ARG A 1 256 ? -67.895 -4.850 18.242 1.00 31.12 256 ARG A CA 1
ATOM 2005 C C . ARG A 1 256 ? -67.507 -6.326 18.510 1.00 31.12 256 ARG A C 1
ATOM 2007 O O . ARG A 1 256 ? -67.938 -7.184 17.754 1.00 31.12 256 ARG A O 1
ATOM 2014 N N . THR A 1 257 ? -66.869 -6.545 19.672 1.00 30.80 257 THR A N 1
ATOM 2015 C CA . THR A 1 257 ? -66.963 -7.72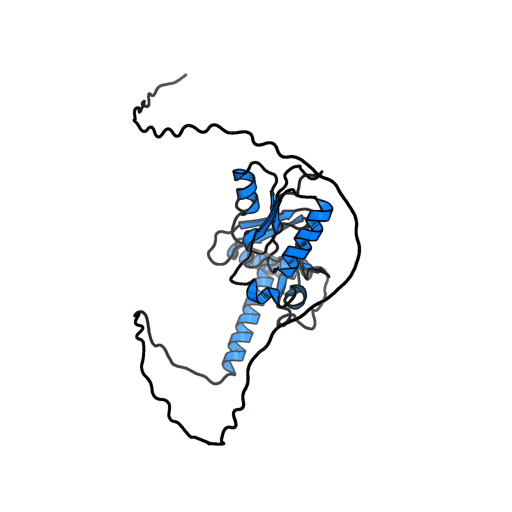0 20.589 1.00 30.80 257 THR A CA 1
ATOM 2016 C C . THR A 1 257 ? -66.395 -9.071 20.123 1.00 30.80 257 THR A C 1
ATOM 2018 O O . THR A 1 257 ? -66.565 -9.438 18.978 1.00 30.80 257 THR A O 1
ATOM 2021 N N . SER A 1 258 ? -65.723 -9.874 20.956 1.00 30.00 258 SER A N 1
ATOM 2022 C CA . SER A 1 258 ? -65.662 -9.918 22.430 1.00 30.00 258 SER A CA 1
ATOM 2023 C C . SER A 1 258 ? -64.600 -10.904 22.936 1.00 30.00 258 SER A C 1
ATOM 2025 O O . SER A 1 258 ? -64.409 -11.933 22.304 1.00 30.00 258 SER A O 1
ATOM 2027 N N . CYS A 1 259 ? -64.104 -10.607 24.150 1.00 26.91 259 CYS A N 1
ATOM 2028 C CA . CYS A 1 259 ? -63.733 -11.519 25.254 1.00 26.91 259 CYS A CA 1
ATOM 2029 C C . CYS A 1 259 ? -62.571 -12.508 25.046 1.00 26.91 259 CYS A C 1
ATOM 2031 O O . CYS A 1 259 ? -62.481 -13.168 24.029 1.00 26.91 259 CYS A O 1
ATOM 2033 N N . GLY A 1 260 ? -61.661 -12.721 25.997 1.00 27.19 260 GLY A N 1
ATOM 2034 C CA . GLY A 1 260 ? -61.454 -12.227 27.366 1.00 27.19 260 GLY A CA 1
ATOM 2035 C C . GLY A 1 260 ? -59.963 -12.427 27.692 1.00 27.19 260 GLY A C 1
ATOM 2036 O O . GLY A 1 260 ? -59.312 -13.249 27.060 1.00 27.19 260 GLY A O 1
ATOM 2037 N N . GLY A 1 261 ? -59.316 -11.554 28.471 1.00 29.55 261 GLY A N 1
ATOM 2038 C CA . GLY A 1 261 ? -59.287 -11.623 29.941 1.00 29.55 261 GLY A CA 1
ATOM 2039 C C . GLY A 1 261 ? -58.288 -12.711 30.359 1.00 29.55 261 GLY A C 1
ATOM 2040 O O . GLY A 1 261 ? -58.437 -13.843 29.937 1.00 29.55 261 GLY A O 1
ATOM 2041 N N . SER A 1 262 ? -57.235 -12.515 31.146 1.00 32.53 262 SER A N 1
ATOM 2042 C CA . SER A 1 262 ? -56.993 -11.732 32.370 1.00 32.53 262 SER A CA 1
ATOM 2043 C C . SER A 1 262 ? -55.627 -12.270 32.882 1.00 32.53 262 SER A C 1
ATOM 2045 O O . SER A 1 262 ? -55.305 -13.406 32.566 1.00 32.53 262 SER A O 1
ATOM 2047 N N . ARG A 1 263 ? -54.763 -11.664 33.701 1.00 35.69 263 ARG A N 1
ATOM 2048 C CA . ARG A 1 263 ? -54.738 -10.459 34.534 1.00 35.69 263 ARG A CA 1
ATOM 2049 C C . ARG A 1 263 ? -53.338 -10.400 35.194 1.00 35.69 263 ARG A C 1
ATOM 2051 O O . ARG A 1 263 ? -52.830 -11.447 35.562 1.00 35.69 263 ARG A O 1
ATOM 2058 N N . MET A 1 264 ? -52.860 -9.167 35.426 1.00 31.44 264 MET A N 1
ATOM 2059 C CA . MET A 1 264 ? -52.244 -8.597 36.659 1.00 31.44 264 MET A CA 1
ATOM 2060 C C . MET A 1 264 ? -50.982 -9.246 37.279 1.00 31.44 264 MET A C 1
ATOM 2062 O O . MET A 1 264 ? -50.842 -10.453 37.303 1.00 31.44 264 MET A O 1
ATOM 2066 N N . GLY A 1 265 ? -50.035 -8.505 37.874 1.00 28.94 265 GLY A N 1
ATOM 2067 C CA . GLY A 1 265 ? -50.040 -7.130 38.413 1.00 28.94 265 GLY A CA 1
ATOM 2068 C C . GLY A 1 265 ? -48.642 -6.471 38.358 1.00 28.94 265 GLY A C 1
ATOM 2069 O O . GLY A 1 265 ? -47.652 -7.154 38.143 1.00 28.94 265 GLY A O 1
ATOM 2070 N N . SER A 1 266 ? -48.507 -5.133 38.317 1.00 30.62 266 SER A N 1
ATOM 2071 C CA . SER A 1 266 ? -48.638 -4.158 39.431 1.00 30.62 266 SER A CA 1
ATOM 2072 C C . SER A 1 266 ? -47.606 -4.415 40.551 1.00 30.62 266 SER A C 1
ATOM 2074 O O . SER A 1 266 ? -47.600 -5.506 41.092 1.00 30.62 266 SER A O 1
ATOM 2076 N N . ALA A 1 267 ? -46.779 -3.481 41.039 1.00 31.83 267 ALA A N 1
ATOM 2077 C CA . ALA A 1 267 ? -46.712 -2.030 40.871 1.00 31.83 267 ALA A CA 1
ATOM 2078 C C . ALA A 1 267 ? -45.460 -1.439 41.575 1.00 31.83 267 ALA A C 1
ATOM 2080 O O . ALA A 1 267 ? -44.811 -2.104 42.374 1.00 31.83 267 ALA A O 1
ATOM 2081 N N . ARG A 1 268 ? -45.289 -0.122 41.370 1.00 30.73 268 ARG A N 1
ATOM 2082 C CA . ARG A 1 268 ? -44.809 0.930 42.299 1.00 30.73 268 ARG A CA 1
ATOM 2083 C C . ARG A 1 268 ? -43.439 1.584 42.058 1.00 30.73 268 ARG A C 1
ATOM 2085 O O . ARG A 1 268 ? -42.365 1.036 42.250 1.00 30.73 268 ARG A O 1
ATOM 2092 N N . SER A 1 269 ? -43.597 2.871 41.762 1.00 29.84 269 SER A N 1
ATOM 2093 C CA . SER A 1 269 ? -42.718 4.033 41.832 1.00 29.84 269 SER A CA 1
ATOM 2094 C C . SER A 1 269 ? -41.911 4.215 43.122 1.00 29.84 269 SER A C 1
ATOM 2096 O O . SER A 1 269 ? -42.466 4.059 44.213 1.00 29.84 269 SER A O 1
ATOM 2098 N N . ARG A 1 270 ? -40.722 4.823 42.995 1.00 32.50 270 ARG A N 1
ATOM 2099 C CA . ARG A 1 270 ? -40.233 5.863 43.922 1.00 32.50 270 ARG A CA 1
ATOM 2100 C C . ARG A 1 270 ? -39.519 6.988 43.163 1.00 32.50 270 ARG A C 1
ATOM 2102 O O . ARG A 1 270 ? -38.617 6.744 42.373 1.00 32.50 270 ARG A O 1
ATOM 2109 N N . ARG A 1 271 ? -39.961 8.222 43.432 1.00 29.86 271 ARG A N 1
ATOM 2110 C CA . ARG A 1 271 ? -39.237 9.482 43.206 1.00 29.86 271 ARG A CA 1
ATOM 2111 C C . ARG A 1 271 ? -38.176 9.631 44.298 1.00 29.86 271 ARG A C 1
ATOM 2113 O O . ARG A 1 271 ? -38.518 9.400 45.451 1.00 29.86 271 ARG A O 1
ATOM 2120 N N . CYS A 1 272 ? -37.004 10.165 43.963 1.00 29.30 272 CYS A N 1
ATOM 2121 C CA . CYS A 1 272 ? -36.165 10.930 44.889 1.00 29.30 272 CYS A CA 1
ATOM 2122 C C . CYS A 1 272 ? -35.583 12.149 44.159 1.00 29.30 272 CYS A C 1
ATOM 2124 O O . CYS A 1 272 ? -35.293 12.097 42.966 1.00 29.30 272 CYS A O 1
ATOM 2126 N N . ARG A 1 273 ? -35.529 13.263 44.892 1.00 31.09 273 ARG A N 1
ATOM 2127 C CA . ARG A 1 273 ? -35.121 14.616 44.485 1.00 31.09 273 ARG A CA 1
ATOM 2128 C C . ARG A 1 273 ? -33.586 14.747 44.481 1.00 31.09 273 ARG A C 1
ATOM 2130 O O . ARG A 1 273 ? -32.918 13.972 45.155 1.00 31.09 273 ARG A O 1
ATOM 2137 N N . GLY A 1 274 ? -33.066 15.734 43.741 1.00 25.95 274 GLY A N 1
ATOM 2138 C CA . GLY A 1 274 ? -31.637 16.101 43.678 1.00 25.95 274 GLY A CA 1
ATOM 2139 C C . GLY A 1 274 ? -31.076 16.740 44.962 1.00 25.95 274 GLY A C 1
ATOM 2140 O O . GLY A 1 274 ? -31.775 16.795 45.976 1.00 25.95 274 GLY A O 1
ATOM 2141 N N . PRO A 1 275 ? -29.839 17.270 44.900 1.00 37.78 275 PRO A N 1
ATOM 2142 C CA . PRO A 1 275 ? -29.716 18.695 44.572 1.00 37.78 275 PRO A CA 1
ATOM 2143 C C . PRO A 1 275 ? -28.636 19.040 43.526 1.00 37.78 275 PRO A C 1
ATOM 2145 O O . PRO A 1 275 ? -27.744 18.257 43.218 1.00 37.78 275 PRO A O 1
ATOM 2148 N N . ALA A 1 276 ? -28.776 20.251 42.982 1.00 29.42 276 ALA A N 1
ATOM 2149 C CA . ALA A 1 276 ? -27.841 20.961 42.110 1.00 29.42 276 ALA A CA 1
ATOM 2150 C C . ALA A 1 276 ? -26.814 21.784 42.925 1.00 29.42 276 ALA A C 1
ATOM 2152 O O . ALA A 1 276 ? -26.885 21.769 44.153 1.00 29.42 276 ALA A O 1
ATOM 2153 N N . ILE A 1 277 ? -26.008 22.601 42.208 1.00 29.48 277 ILE A N 1
ATOM 2154 C CA . ILE A 1 277 ? -25.077 23.688 42.635 1.00 29.48 277 ILE A CA 1
ATOM 2155 C C . ILE A 1 277 ? -23.597 23.221 42.530 1.00 29.48 277 ILE A C 1
ATOM 2157 O O . ILE A 1 277 ? -23.270 22.172 43.058 1.00 29.48 277 ILE A O 1
ATOM 2161 N N . ARG A 1 278 ? -22.627 23.875 41.857 1.00 26.67 278 ARG A N 1
ATOM 2162 C CA . ARG A 1 278 ? -22.412 25.286 41.461 1.00 26.67 278 ARG A CA 1
ATOM 2163 C C . ARG A 1 278 ? -21.434 25.382 40.273 1.00 26.67 278 ARG A C 1
ATOM 2165 O O . ARG A 1 278 ? -20.469 24.630 40.206 1.00 26.67 278 ARG A O 1
ATOM 2172 N N . SER A 1 279 ? -21.633 26.382 39.418 1.00 26.69 279 SER A N 1
ATOM 2173 C CA . SER A 1 279 ? -20.599 26.963 38.556 1.00 26.69 279 SER A CA 1
ATOM 2174 C C . SER A 1 279 ? -19.704 27.915 39.356 1.00 26.69 279 SER A C 1
ATOM 2176 O O . SER A 1 279 ? -20.225 28.694 40.156 1.00 26.69 279 SER A O 1
ATOM 2178 N N . SER A 1 280 ? -18.408 27.969 39.054 1.00 28.09 280 SER A N 1
ATOM 2179 C CA . SER A 1 280 ? -17.572 29.133 39.365 1.00 28.09 280 SER A CA 1
ATOM 2180 C C . SER A 1 280 ? -16.646 29.443 38.193 1.00 28.09 280 SER A C 1
ATOM 2182 O O . SER A 1 280 ? -15.682 28.731 37.927 1.00 28.09 280 SER A O 1
ATOM 2184 N N . SER A 1 281 ? -16.992 30.525 37.498 1.00 27.38 281 SER A N 1
ATOM 2185 C CA . SER A 1 281 ? -16.070 31.376 36.753 1.00 27.38 281 SER A CA 1
ATOM 2186 C C . SER A 1 281 ? -15.142 32.088 37.746 1.00 27.38 281 SER A C 1
ATOM 2188 O O . SER A 1 281 ? -15.584 32.454 38.835 1.00 27.38 281 SER A O 1
ATOM 2190 N N . GLY A 1 282 ? -13.879 32.288 37.376 1.00 26.00 282 GLY A N 1
ATOM 2191 C CA . GLY A 1 282 ? -12.897 33.006 38.184 1.00 26.00 282 GLY A CA 1
ATOM 2192 C C . GLY A 1 282 ? -11.600 33.225 37.415 1.00 26.00 282 GLY A C 1
ATOM 2193 O O . GLY A 1 282 ? -10.697 32.397 37.452 1.00 26.00 282 GLY A O 1
ATOM 2194 N N . ALA A 1 283 ? -11.535 34.339 36.691 1.00 27.02 283 ALA A N 1
ATOM 2195 C CA . ALA A 1 283 ? -10.309 34.908 36.149 1.00 27.02 283 ALA A CA 1
ATOM 2196 C C . ALA A 1 283 ? -9.448 35.515 37.272 1.00 27.02 283 ALA A C 1
ATOM 2198 O O . ALA A 1 283 ? -10.011 36.133 38.168 1.00 27.02 283 ALA A O 1
ATOM 2199 N N . MET A 1 284 ? -8.113 35.433 37.176 1.00 25.27 284 MET A N 1
ATOM 2200 C CA . MET A 1 284 ? -7.185 36.586 37.199 1.00 25.27 284 MET A CA 1
ATOM 2201 C C . MET A 1 284 ? -5.716 36.182 37.419 1.00 25.27 284 MET A C 1
ATOM 2203 O O . MET A 1 284 ? -5.396 35.464 38.353 1.00 25.27 284 MET A O 1
ATOM 2207 N N . LYS A 1 285 ? -4.877 36.803 36.574 1.00 26.95 285 LYS A N 1
ATOM 2208 C CA . LYS A 1 285 ? -3.520 37.360 36.776 1.00 26.95 285 LYS A CA 1
ATOM 2209 C C . LYS A 1 285 ? -2.381 36.426 37.232 1.00 26.95 285 LYS A C 1
ATOM 2211 O O . LYS A 1 285 ? -2.465 35.794 38.266 1.00 26.95 285 LYS A O 1
ATOM 2216 N N . GLN A 1 286 ? -1.334 36.227 36.424 1.00 26.77 286 GLN A N 1
ATOM 2217 C CA . GLN A 1 286 ? -0.216 37.125 36.039 1.00 26.77 286 GLN A CA 1
ATOM 2218 C C . GLN A 1 286 ? 0.955 37.062 37.042 1.00 26.77 286 GLN A C 1
ATOM 2220 O O . GLN A 1 286 ? 0.736 37.117 38.244 1.00 26.77 286 GLN A O 1
ATOM 2225 N N . VAL A 1 287 ? 2.177 37.094 36.483 1.00 27.80 287 VAL A N 1
ATOM 2226 C CA . VAL A 1 287 ? 3.504 37.271 37.122 1.00 27.80 287 VAL A CA 1
ATOM 2227 C C . VAL A 1 287 ? 4.118 35.951 37.650 1.00 27.80 287 VAL A C 1
ATOM 2229 O O . VAL A 1 287 ? 3.448 35.188 38.318 1.00 27.80 287 VAL A O 1
ATOM 2232 N N . GLY A 1 288 ? 5.365 35.565 37.360 1.00 27.70 288 GLY A N 1
ATOM 2233 C CA . GLY A 1 288 ? 6.494 36.345 36.877 1.00 27.70 288 GLY A CA 1
ATOM 2234 C C . GLY A 1 288 ? 7.592 35.523 36.200 1.00 27.70 288 GLY A C 1
ATOM 2235 O O . GLY A 1 288 ? 7.767 34.324 36.390 1.00 27.70 288 GLY A O 1
ATOM 2236 N N . ARG A 1 289 ? 8.314 36.276 35.380 1.00 28.72 289 ARG A N 1
ATOM 2237 C CA . ARG A 1 289 ? 9.598 36.021 34.740 1.00 28.72 289 ARG A CA 1
ATOM 2238 C C . ARG A 1 289 ? 10.665 35.914 35.840 1.00 28.72 289 ARG A C 1
ATOM 2240 O O . ARG A 1 289 ? 10.766 36.840 36.639 1.00 28.72 289 ARG A O 1
ATOM 2247 N N . VAL A 1 290 ? 11.476 34.857 35.854 1.00 32.91 290 VAL A N 1
ATOM 2248 C CA . VAL A 1 290 ? 12.780 34.872 36.536 1.00 32.91 290 VAL A CA 1
ATOM 2249 C C . VAL A 1 290 ? 13.853 34.433 35.552 1.00 32.91 290 VAL A C 1
ATOM 2251 O O . VAL A 1 290 ? 13.663 33.579 34.691 1.00 32.91 290 VAL A O 1
ATOM 2254 N N . THR A 1 291 ? 14.927 35.187 35.652 1.00 31.83 291 THR A N 1
ATOM 2255 C CA . THR A 1 291 ? 16.055 35.412 34.773 1.00 31.83 291 THR A CA 1
ATOM 2256 C C . THR A 1 291 ? 17.093 34.301 34.796 1.00 31.83 291 THR A C 1
ATOM 2258 O O . THR A 1 291 ? 17.306 33.626 35.796 1.00 31.83 291 THR A O 1
ATOM 2261 N N . SER A 1 292 ? 17.805 34.229 33.677 1.00 33.03 292 SER A N 1
ATOM 2262 C CA . SER A 1 292 ? 19.187 33.780 33.547 1.00 33.03 292 SER A CA 1
ATOM 2263 C C . SER A 1 292 ? 20.105 34.267 34.676 1.00 33.03 292 SER A C 1
ATOM 2265 O O . SER A 1 292 ? 20.136 35.466 34.961 1.00 33.03 292 SER A O 1
ATOM 2267 N N . SER A 1 293 ? 20.959 33.380 35.183 1.00 34.91 293 SER A N 1
ATOM 2268 C CA . SER A 1 293 ? 22.279 33.748 35.697 1.00 34.91 293 SER A CA 1
ATOM 2269 C C . SER A 1 293 ? 23.300 32.652 35.395 1.00 34.91 293 SER A C 1
ATOM 2271 O O . SER A 1 293 ? 23.089 31.470 35.648 1.00 34.91 293 SER A O 1
ATOM 2273 N N . THR A 1 294 ? 24.380 33.124 34.798 1.00 36.09 294 THR A N 1
ATOM 2274 C CA . THR A 1 294 ? 25.607 32.494 34.325 1.00 36.09 294 THR A CA 1
ATOM 2275 C C . THR A 1 294 ? 26.525 32.033 35.476 1.00 36.09 294 THR A C 1
ATOM 2277 O O . THR A 1 294 ? 26.403 32.535 36.588 1.00 36.09 294 THR A O 1
ATOM 2280 N N . VAL A 1 295 ? 27.546 31.234 35.116 1.00 35.53 295 VAL A N 1
ATOM 2281 C CA . VAL A 1 295 ? 28.844 30.992 35.804 1.00 35.53 295 VAL A CA 1
ATOM 2282 C C . VAL A 1 295 ? 28.818 29.872 36.866 1.00 35.53 295 VAL A C 1
ATOM 2284 O O . VAL A 1 295 ? 27.996 29.894 37.763 1.00 35.53 295 VAL A O 1
ATOM 2287 N N . GLY A 1 296 ? 29.701 28.869 36.852 1.00 32.72 296 GLY A N 1
ATOM 2288 C CA . GLY A 1 296 ? 30.861 28.653 35.998 1.00 32.72 296 GLY A CA 1
ATOM 2289 C C . GLY A 1 296 ? 31.636 27.373 36.328 1.00 32.72 296 GLY A C 1
ATOM 2290 O O . GLY A 1 296 ? 31.201 26.543 37.117 1.00 32.72 296 GLY A O 1
ATOM 2291 N N . ARG A 1 297 ? 32.775 27.271 35.636 1.00 42.44 297 ARG A N 1
ATOM 2292 C CA . ARG A 1 297 ? 33.906 26.343 35.786 1.00 42.44 297 ARG A CA 1
ATOM 2293 C C . ARG A 1 297 ? 34.010 25.635 37.144 1.00 42.44 297 ARG A C 1
ATOM 2295 O O . ARG A 1 297 ? 34.168 26.312 38.155 1.00 42.44 297 ARG A O 1
ATOM 2302 N N . GLN A 1 298 ? 34.141 24.313 37.092 1.00 47.16 298 GLN A N 1
ATOM 2303 C CA . GLN A 1 298 ? 35.369 23.590 37.448 1.00 47.16 298 GLN A CA 1
ATOM 2304 C C . GLN A 1 298 ? 35.527 22.395 36.508 1.00 47.16 298 GLN A C 1
ATOM 2306 O O . GLN A 1 298 ? 34.480 21.857 36.084 1.00 47.16 298 GLN A O 1
#

Radius of gyration: 33.35 Å; Cα contacts (8 Å, |Δi|>4): 361; chains: 1; bounding box: 104×53×81 Å

Solvent-accessible surface area (backbone atoms only — not comparable to full-atom values): 18857 Å² total; per-residue (Å²): 111,69,69,59,53,51,50,53,51,52,44,32,52,52,37,25,60,74,46,72,62,35,39,71,62,78,49,52,36,35,76,29,96,87,52,22,52,42,47,39,54,67,38,72,48,40,34,28,48,81,91,46,61,77,25,55,50,42,23,12,78,87,32,29,58,37,74,70,76,72,81,72,68,57,83,66,18,33,38,36,29,22,18,41,72,42,50,20,77,63,43,42,60,80,61,16,59,30,42,48,48,20,70,76,66,76,36,55,49,44,36,56,14,40,66,79,44,28,60,65,45,30,52,52,53,48,52,53,44,47,74,76,48,58,48,74,40,78,45,78,58,82,54,84,86,52,33,77,67,33,59,80,47,60,39,50,76,49,31,38,61,56,48,21,26,75,38,49,46,94,72,55,72,95,72,76,93,82,58,93,64,44,49,56,48,67,49,69,36,42,39,56,48,51,50,52,54,52,54,53,58,48,52,54,57,52,55,53,71,72,44,84,84,82,86,82,80,94,74,89,84,82,87,79,92,76,86,83,83,88,83,89,81,88,83,86,82,86,81,88,81,86,88,86,88,79,88,81,83,91,84,85,86,79,89,80,88,80,88,76,89,84,79,89,80,89,88,85,88,82,89,82,82,85,84,86,90,83,89,78,88,82,89,82,84,85,88,81,90,83,78,91,82,84,88,77,90,130

Sequence (298 aa):
MAGLGLGLAATECAFRARDEGAFPHVNLYVEDPRLGVRLQPGASMRFKLGGNPRTTIHVNASGYRGADWPEPPQRREIVVVGDSQVFGLGVEDGETLASRLAERTGRPVIGAGVPTYGPREYLEVARELLGRRRPETVVVVLDFVDDPFELARANGERHAVWDGWAVRRETMPDEVTQFPGRGWLMSRSHAVYALRRWLYGRATNRGEAGGCSIRGRRRRAAGRTSCPRACGRRRRRGRRRRASVAGLRARKSRRRTSCGGSRMGSARSRRCRGPAIRSSSGAMKQVGRVTSSTVGRQ

Mean predicted aligned error: 16.03 Å

Nearest PDB structures (foldseek):
  8a2n-assembly1_A  TM=5.308E-01  e=5.425E-07  Chondromyces crocatus
  8a2n-assembly1_B  TM=5.253E-01  e=1.684E-06  Chondromyces crocatus
 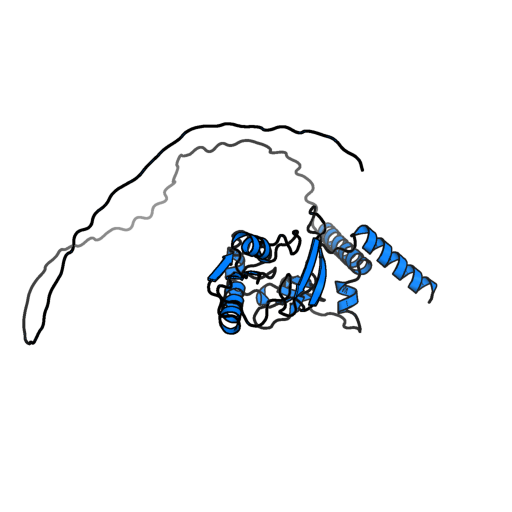 1jrl-assembly1_A  TM=8.356E-01  e=6.834E-03  Escherichia coli
  6lfc-assembly2_B  TM=8.154E-01  e=2.729E-02  Escherichia coli
  4rsh-assembly3_C  TM=5.142E-01  e=1.024E-01  Desulfitobacterium hafniense DCB-2

pLDDT: mean 75.31, std 29.67, range [25.27, 98.69]